Protein AF-A0A1E5TDX4-F1 (afdb_monomer)

Sequence (187 aa):
MKPLKLLIFSLTFVVCISAKQENNNQVIDLKSRLNNKVQRLSSLKSNYILKNIKLIKIKNSILIGQLENLSEFEFTPKEIKSLNIKKIKNSVYETRQCFVKGTKTIISKGDTYPRATIVEYIFNTEEDALKTFEQLNELRKDKSIWIHVSKSPNSMFLEDNRIYYILSGGWYMSGIYKEIERKMKLQ

Solvent-accessible surface area (backbone atoms only — not comparable to full-atom values): 11014 Å² total; per-residue (Å²): 132,92,85,77,92,80,84,79,82,80,80,78,79,79,79,81,77,75,79,76,79,77,80,74,80,69,82,75,82,79,73,84,57,60,71,68,37,53,59,57,39,40,78,42,98,41,34,32,41,81,75,48,73,43,82,48,62,58,72,77,34,76,59,68,14,39,48,51,60,44,51,74,45,90,87,47,56,65,74,58,56,68,50,61,56,70,59,55,56,72,40,43,71,47,33,36,39,32,37,35,39,27,78,41,51,77,45,93,95,47,93,50,51,50,43,34,42,38,35,41,39,33,28,73,37,46,66,58,28,48,54,49,50,52,55,52,52,58,51,52,69,41,61,81,59,28,47,78,58,50,83,40,46,62,43,71,50,77,56,75,28,26,39,40,40,31,36,18,48,56,72,96,40,59,65,52,24,58,57,52,50,59,57,46,68,57,129

Mean predicted aligned error: 8.83 Å

Organism: NCBI:txid1849968

Foldseek 3Di:
DDDDDDDDDDPPPPPPPPPPPPPPPPPADQDDPVVVLVCLCCPDPLRKDWPDKDWDQQLPDLFLVLLVVLLPDPPADVLSVPDPSVVLNVFFPTKMKTKIWGPDAPDVPDPHTKIKIKMKTAGPAQVSQVVVVVSVVVQVVPVVNCCSSDVADWDWDDDRRIIMIMGIDHPSNPPVRVVSVVSSPDD

Secondary structure (DSSP, 8-state):
------------------------------S--HHHHHHGGGGSTT-EEEEEEEE--GGGSTTHHHHHHHHTSTT--HHHHTS-HHHHHHHEEEEEEEEEEESS-SSTT-S---EEEEEEEEES-HHHHHHHHHHHHHHHH-HHHHHHH--S-EEEEEETTEEEEEEESSGGGTTHHHHHHHHHH--

Radius of gyration: 24.75 Å; Cα contacts (8 Å, |Δi|>4): 284; chains: 1; bounding box: 96×55×43 Å

Structure (mmCIF, N/CA/C/O backbone):
data_AF-A0A1E5TDX4-F1
#
_entry.id   AF-A0A1E5TDX4-F1
#
loop_
_atom_site.group_PDB
_atom_site.id
_atom_site.type_symbol
_atom_site.label_atom_id
_atom_site.label_alt_id
_atom_site.label_comp_id
_atom_site.label_asym_id
_atom_site.label_entity_id
_atom_site.label_seq_id
_atom_site.pdbx_PDB_ins_code
_atom_site.Cartn_x
_atom_site.Cartn_y
_atom_site.Cartn_z
_atom_site.occupancy
_atom_site.B_iso_or_equiv
_atom_site.auth_seq_id
_atom_site.auth_comp_id
_atom_site.auth_asym_id
_atom_site.auth_atom_id
_atom_site.pdbx_PDB_model_num
ATOM 1 N N . MET A 1 1 ? -73.376 43.154 18.113 1.00 40.66 1 MET A N 1
ATOM 2 C CA . MET A 1 1 ? -74.017 41.914 17.618 1.00 40.66 1 MET A CA 1
ATOM 3 C C . MET A 1 1 ? -72.920 40.932 17.232 1.00 40.66 1 MET A C 1
ATOM 5 O O . MET A 1 1 ? -72.028 41.326 16.495 1.00 40.66 1 MET A O 1
ATOM 9 N N . LYS A 1 2 ? -72.924 39.719 17.807 1.00 49.41 2 LYS A N 1
ATOM 10 C CA . LYS A 1 2 ? -71.938 38.650 17.528 1.00 49.41 2 LYS A CA 1
ATOM 11 C C . LYS A 1 2 ? -72.047 38.212 16.063 1.00 49.41 2 LYS A C 1
ATOM 13 O O . LYS A 1 2 ? -73.173 38.081 15.587 1.00 49.41 2 LYS A O 1
ATOM 18 N N . PRO A 1 3 ? -70.920 38.007 15.363 1.00 47.78 3 PRO A N 1
ATOM 19 C CA . PRO A 1 3 ? -70.457 36.641 15.046 1.00 47.78 3 PRO A CA 1
ATOM 20 C C . PRO A 1 3 ? -68.905 36.607 14.917 1.00 47.78 3 PRO A C 1
ATOM 22 O O . PRO A 1 3 ? -68.259 37.621 15.130 1.00 47.78 3 PRO A O 1
ATOM 25 N N . LEU A 1 4 ? -68.154 35.547 14.630 1.00 37.66 4 LEU A N 1
ATOM 26 C CA . LEU A 1 4 ? -68.357 34.125 14.386 1.00 37.66 4 LEU A CA 1
ATOM 27 C C . LEU A 1 4 ? -67.014 33.479 14.800 1.00 37.66 4 LEU A C 1
ATOM 29 O O . LEU A 1 4 ? -65.955 33.947 14.385 1.00 37.66 4 LEU A O 1
ATOM 33 N N . LYS A 1 5 ? -67.031 32.431 15.629 1.00 47.19 5 LYS A N 1
ATOM 34 C CA . LYS A 1 5 ? -65.839 31.609 15.891 1.00 47.19 5 LYS A CA 1
ATOM 35 C C . LYS A 1 5 ? -65.516 30.818 14.622 1.00 47.19 5 LYS A C 1
ATOM 37 O O . LYS A 1 5 ? -66.297 29.942 14.264 1.00 47.19 5 LYS A O 1
ATOM 42 N N . LEU A 1 6 ? -64.378 31.086 13.982 1.00 42.41 6 LEU A N 1
ATOM 43 C CA . LEU A 1 6 ? -63.787 30.164 13.012 1.00 42.41 6 LEU A CA 1
ATOM 44 C C . LEU A 1 6 ? -62.762 29.291 13.746 1.00 42.41 6 LEU A C 1
ATOM 46 O O . LEU A 1 6 ? -61.703 29.761 14.159 1.00 42.41 6 LEU A O 1
ATOM 50 N N . LEU A 1 7 ? -63.119 28.024 13.954 1.00 44.03 7 LEU A N 1
ATOM 51 C CA . LEU A 1 7 ? -62.192 26.978 14.370 1.00 44.03 7 LEU A CA 1
ATOM 52 C C . LEU A 1 7 ? -61.315 26.615 13.168 1.00 44.03 7 LEU A C 1
ATOM 54 O O . LEU A 1 7 ? -61.817 26.081 12.182 1.00 44.03 7 LEU A O 1
ATOM 58 N N . ILE A 1 8 ? -60.014 26.875 13.260 1.00 45.34 8 ILE A N 1
ATOM 59 C CA . ILE A 1 8 ? -59.022 26.323 12.335 1.00 45.34 8 ILE A CA 1
ATOM 60 C C . ILE A 1 8 ? -58.438 25.086 13.018 1.00 45.34 8 ILE A C 1
ATOM 62 O O . ILE A 1 8 ? -57.646 25.194 13.952 1.00 45.34 8 ILE A O 1
ATOM 66 N N . PHE A 1 9 ? -58.868 23.901 12.584 1.00 40.03 9 PHE A N 1
ATOM 67 C CA . PHE A 1 9 ? -58.207 22.647 12.937 1.00 40.03 9 PHE A CA 1
ATOM 68 C C . PHE A 1 9 ? -56.909 22.543 12.129 1.00 40.03 9 PHE A C 1
ATOM 70 O O . PHE A 1 9 ? -56.928 22.307 10.924 1.00 40.03 9 PHE A O 1
ATOM 77 N N . SER A 1 10 ? -55.775 22.734 12.802 1.00 43.81 10 SER A N 1
ATOM 78 C CA . SER A 1 10 ? -54.455 22.375 12.283 1.00 43.81 10 SER A CA 1
ATOM 79 C C . SER A 1 10 ? -54.358 20.851 12.213 1.00 43.81 10 SER A C 1
ATOM 81 O O . SER A 1 10 ? -54.178 20.192 13.236 1.00 43.81 10 SER A O 1
ATOM 83 N N . LEU A 1 11 ? -54.487 20.287 11.013 1.00 43.50 11 LEU A N 1
ATOM 84 C CA . LEU A 1 11 ? -54.237 18.872 10.760 1.00 43.50 11 LEU A CA 1
ATOM 85 C C . LEU A 1 11 ? -52.717 18.644 10.709 1.00 43.50 11 LEU A C 1
ATOM 87 O O . LEU A 1 11 ? -52.073 18.827 9.678 1.00 43.50 11 LEU A O 1
ATOM 91 N N . THR A 1 12 ? -52.122 18.289 11.844 1.00 47.69 12 THR A N 1
ATOM 92 C CA . THR A 1 12 ? -50.703 17.930 11.931 1.00 47.69 12 THR A CA 1
ATOM 93 C C . THR A 1 12 ? -50.507 16.555 11.292 1.00 47.69 12 THR A C 1
ATOM 95 O O . THR A 1 12 ? -50.772 15.526 11.909 1.00 47.69 12 THR A O 1
ATOM 98 N N . PHE A 1 13 ? -50.065 16.520 10.035 1.00 40.19 13 PHE A N 1
ATOM 99 C CA . PHE A 1 13 ? -49.647 15.285 9.374 1.00 40.19 13 PHE A CA 1
ATOM 100 C C . PHE A 1 13 ? -48.276 14.875 9.933 1.00 40.19 13 PHE A C 1
ATOM 102 O O . PHE A 1 13 ? -47.228 15.284 9.438 1.00 40.19 13 PHE A O 1
ATOM 109 N N . VAL A 1 14 ? -48.274 14.093 11.014 1.00 48.84 14 VAL A N 1
ATOM 110 C CA . VAL A 1 14 ? -47.068 13.404 11.484 1.00 48.84 14 VAL A CA 1
ATOM 111 C C . VAL A 1 14 ? -46.841 12.223 10.546 1.00 48.84 14 VAL A C 1
ATOM 113 O O . VAL A 1 14 ? -47.398 11.142 10.727 1.00 48.84 14 VAL A O 1
ATOM 116 N N . VAL A 1 15 ? -46.048 12.440 9.498 1.00 42.62 15 VAL A N 1
ATOM 117 C CA . VAL A 1 15 ? -45.539 11.344 8.673 1.00 42.62 15 VAL A CA 1
ATOM 118 C C . VAL A 1 15 ? -44.462 10.630 9.488 1.00 42.62 15 VAL A C 1
ATOM 120 O O . VAL A 1 15 ? -43.299 11.026 9.501 1.00 42.62 15 VAL A O 1
ATOM 123 N N . CYS A 1 16 ? -44.854 9.570 10.192 1.00 42.00 16 CYS A N 1
ATOM 124 C CA . CYS A 1 16 ? -43.923 8.595 10.746 1.00 42.00 16 CYS A CA 1
ATOM 125 C C . CYS A 1 16 ? -43.285 7.807 9.593 1.00 42.00 16 CYS A C 1
ATOM 127 O O . CYS A 1 16 ? -43.753 6.729 9.229 1.00 42.00 16 CYS A O 1
ATOM 129 N N . ILE A 1 17 ? -42.209 8.338 9.009 1.00 47.28 17 ILE A N 1
ATOM 130 C CA . ILE A 1 17 ? -41.314 7.550 8.159 1.00 47.28 17 ILE A CA 1
ATOM 131 C C . ILE A 1 17 ? -40.502 6.657 9.095 1.00 47.28 17 ILE A C 1
ATOM 133 O O . ILE A 1 17 ? -39.451 7.042 9.604 1.00 47.28 17 ILE A O 1
ATOM 137 N N . SER A 1 18 ? -41.013 5.456 9.360 1.00 44.66 18 SER A N 1
ATOM 138 C CA . SER A 1 18 ? -40.199 4.393 9.936 1.00 44.66 18 SER A CA 1
ATOM 139 C C . SER A 1 18 ? -39.242 3.924 8.841 1.00 44.66 18 SER A C 1
ATOM 141 O O . SER A 1 18 ? -39.599 3.119 7.981 1.00 44.66 18 SER A O 1
ATOM 143 N N . ALA A 1 19 ? -38.042 4.507 8.821 1.00 44.84 19 ALA A N 1
ATOM 144 C CA . ALA A 1 19 ? -36.941 4.036 7.998 1.00 44.84 19 ALA A CA 1
ATOM 145 C C . ALA A 1 19 ? -36.536 2.652 8.514 1.00 44.84 19 ALA A C 1
ATOM 147 O O . ALA A 1 19 ? -35.775 2.507 9.470 1.00 44.84 19 ALA A O 1
ATOM 148 N N . LYS A 1 20 ? -37.113 1.621 7.902 1.00 40.97 20 LYS A N 1
ATOM 149 C CA . LYS A 1 20 ? -36.707 0.236 8.088 1.00 40.97 20 LYS A CA 1
ATOM 150 C C . LYS A 1 20 ? -35.289 0.131 7.523 1.00 40.97 20 LYS A C 1
ATOM 152 O O . LYS A 1 20 ? -35.109 0.123 6.311 1.00 40.97 20 LYS A O 1
ATOM 157 N N . GLN A 1 21 ? -34.286 0.142 8.400 1.00 43.81 21 GLN A N 1
ATOM 158 C CA . GLN A 1 21 ? -32.915 -0.216 8.046 1.00 43.81 21 GLN A CA 1
ATOM 159 C C . GLN A 1 21 ? -32.942 -1.657 7.535 1.00 43.81 21 GLN A C 1
ATOM 161 O O . GLN A 1 21 ? -33.009 -2.612 8.310 1.00 43.81 21 GLN A O 1
ATOM 166 N N . GLU A 1 22 ? -32.940 -1.814 6.216 1.00 41.94 22 GLU A N 1
ATOM 167 C CA . GLU A 1 22 ? -32.576 -3.071 5.585 1.00 41.94 22 GLU A CA 1
ATOM 168 C C . GLU A 1 22 ? -31.105 -3.318 5.912 1.00 41.94 22 GLU A C 1
ATOM 170 O O . GLU A 1 22 ? -30.200 -2.778 5.277 1.00 41.94 22 GLU A O 1
ATOM 175 N N . ASN A 1 23 ? -30.864 -4.122 6.950 1.00 42.16 23 ASN A N 1
ATOM 176 C CA . ASN A 1 23 ? -29.595 -4.811 7.134 1.00 42.16 23 ASN A CA 1
ATOM 177 C C . ASN A 1 23 ? -29.432 -5.781 5.960 1.00 42.16 23 ASN A C 1
ATOM 179 O O . ASN A 1 23 ? -29.702 -6.978 6.066 1.00 42.16 23 ASN A O 1
ATOM 183 N N . ASN A 1 24 ? -29.003 -5.249 4.820 1.00 48.69 24 ASN A N 1
ATOM 184 C CA . ASN A 1 24 ? -28.379 -6.038 3.781 1.00 48.69 24 ASN A CA 1
ATOM 185 C C . ASN A 1 24 ? -27.090 -6.592 4.387 1.00 48.69 24 ASN A C 1
ATOM 187 O O . ASN A 1 24 ? -26.057 -5.929 4.383 1.00 48.69 24 ASN A O 1
ATOM 191 N N . ASN A 1 25 ? -27.162 -7.812 4.928 1.00 54.31 25 ASN A N 1
ATOM 192 C CA . ASN A 1 25 ? -25.999 -8.652 5.199 1.00 54.31 25 ASN A CA 1
ATOM 193 C C . ASN A 1 25 ? -25.334 -8.985 3.852 1.00 54.31 25 ASN A C 1
ATOM 195 O O . ASN A 1 25 ? -25.426 -10.106 3.352 1.00 54.31 25 ASN A O 1
ATOM 199 N N . GLN A 1 26 ? -24.709 -7.992 3.219 1.00 65.06 26 GLN A N 1
ATOM 200 C CA . GLN A 1 26 ? -23.818 -8.224 2.100 1.00 65.06 26 GLN A CA 1
ATOM 201 C C . GLN A 1 26 ? -22.667 -9.068 2.629 1.00 65.06 26 GLN A C 1
ATOM 203 O O . GLN A 1 26 ? -21.959 -8.684 3.559 1.00 65.06 26 GLN A O 1
ATOM 208 N N . VAL A 1 27 ? -22.526 -10.267 2.069 1.00 80.56 27 VAL A N 1
ATOM 209 C CA . VAL A 1 27 ? -21.408 -11.150 2.379 1.00 80.56 27 VAL A CA 1
ATOM 210 C C . VAL A 1 27 ? -20.140 -10.448 1.913 1.00 80.56 27 VAL A C 1
ATOM 212 O O . VAL A 1 27 ? -19.902 -10.305 0.716 1.00 80.56 27 VAL A O 1
ATOM 215 N N . ILE A 1 28 ? -19.340 -9.992 2.871 1.00 88.75 28 ILE A N 1
ATOM 216 C CA . ILE A 1 28 ? -18.097 -9.282 2.596 1.00 88.75 28 ILE A CA 1
ATOM 217 C C . ILE A 1 28 ? -17.083 -10.286 2.053 1.00 88.75 28 ILE A C 1
ATOM 219 O O . ILE A 1 28 ? -16.727 -11.264 2.714 1.00 88.75 28 ILE A O 1
ATOM 223 N N . ASP A 1 29 ? -16.604 -10.044 0.835 1.00 94.19 29 ASP A N 1
ATOM 224 C CA . ASP A 1 29 ? 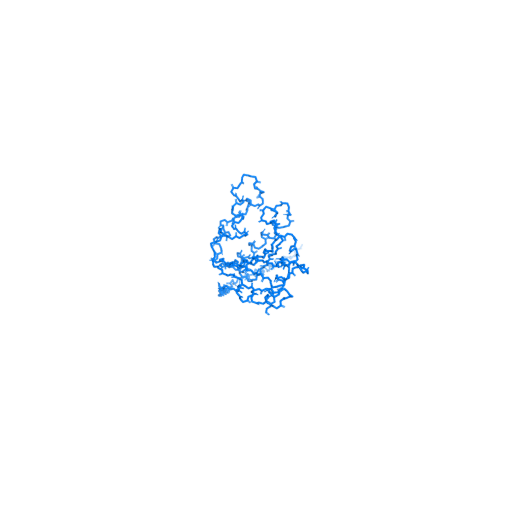-15.524 -10.829 0.251 1.00 94.19 29 ASP A CA 1
ATOM 225 C C . ASP A 1 29 ? -14.217 -10.514 0.990 1.00 94.19 29 ASP A C 1
ATOM 227 O O . ASP A 1 29 ? -13.677 -9.413 0.883 1.00 94.19 29 ASP A O 1
ATOM 231 N N . LEU A 1 30 ? -13.686 -11.491 1.725 1.00 96.38 30 LEU A N 1
ATOM 232 C CA . LEU A 1 30 ? -12.405 -11.390 2.432 1.00 96.38 30 LEU A CA 1
ATOM 233 C C . LEU A 1 30 ? -11.245 -12.041 1.665 1.00 96.38 30 LEU A C 1
ATOM 235 O O . LEU A 1 30 ? -10.115 -12.068 2.154 1.00 96.38 30 LEU A O 1
ATOM 239 N N . LYS A 1 31 ? -11.479 -12.573 0.456 1.00 96.81 31 LYS A N 1
ATOM 240 C CA . LYS A 1 31 ? -10.410 -13.194 -0.332 1.00 96.81 31 LYS A CA 1
ATOM 241 C C . LYS A 1 31 ? -9.472 -12.126 -0.883 1.00 96.81 31 LYS A C 1
ATOM 243 O O . LYS A 1 31 ? -9.897 -11.095 -1.407 1.00 96.81 31 LYS A O 1
ATOM 248 N N . SER A 1 32 ? -8.172 -12.383 -0.805 1.00 97.12 32 SER A N 1
ATOM 249 C CA . SER A 1 32 ? -7.180 -11.525 -1.450 1.00 97.12 32 SER A CA 1
ATOM 250 C C . SER A 1 32 ? -7.371 -11.506 -2.965 1.00 97.12 32 SER A C 1
ATOM 252 O O . SER A 1 32 ? -7.524 -12.555 -3.595 1.00 97.12 32 SER A O 1
ATOM 254 N N . ARG A 1 33 ? -7.289 -10.312 -3.561 1.00 96.94 33 ARG A N 1
ATOM 255 C CA . ARG A 1 33 ? -7.282 -10.123 -5.020 1.00 96.94 33 ARG A CA 1
ATOM 256 C C . ARG A 1 33 ? -5.892 -9.747 -5.536 1.00 96.94 33 ARG A C 1
ATOM 258 O O . ARG A 1 33 ? -5.700 -9.612 -6.747 1.00 96.94 33 ARG A O 1
ATOM 265 N N . LEU A 1 34 ? -4.909 -9.609 -4.640 1.00 97.50 34 LEU A N 1
ATOM 266 C CA . LEU A 1 34 ? -3.577 -9.101 -4.955 1.00 97.50 34 LEU A CA 1
ATOM 267 C C . LEU A 1 34 ? -2.891 -9.908 -6.059 1.00 97.50 34 LEU A C 1
ATOM 269 O O . LEU A 1 34 ? -2.422 -9.306 -7.019 1.00 97.50 34 LEU A O 1
ATOM 273 N N . ASN A 1 35 ? -2.878 -11.244 -5.974 1.00 96.62 35 ASN A N 1
ATOM 274 C CA . ASN A 1 35 ? -2.205 -12.088 -6.970 1.00 96.62 35 ASN A CA 1
ATOM 275 C C . ASN A 1 35 ? -2.754 -11.862 -8.391 1.00 96.62 35 ASN A C 1
ATOM 277 O O . ASN A 1 35 ? -1.995 -11.609 -9.326 1.00 96.62 35 ASN A O 1
ATOM 281 N N . ASN A 1 36 ? -4.081 -11.872 -8.537 1.00 95.75 36 ASN A N 1
ATOM 282 C CA . ASN A 1 36 ? -4.737 -11.678 -9.830 1.00 95.75 36 ASN A CA 1
ATOM 283 C C . ASN A 1 36 ? -4.478 -10.263 -10.369 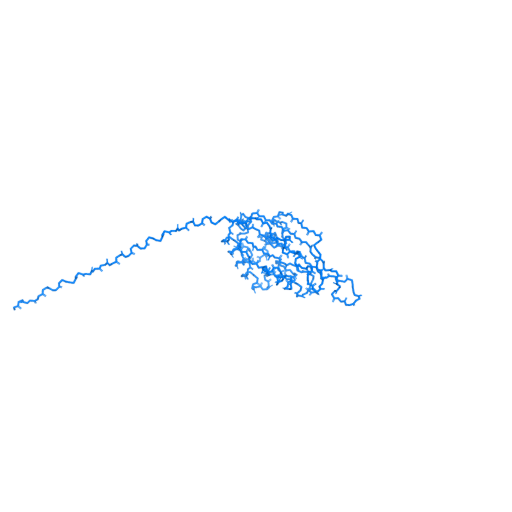1.00 95.75 36 ASN A C 1
ATOM 285 O O . ASN A 1 36 ? -4.178 -10.087 -11.550 1.00 95.75 36 ASN A O 1
ATOM 289 N N . LYS A 1 37 ? -4.524 -9.243 -9.501 1.00 97.19 37 LYS A N 1
ATOM 290 C CA . LYS A 1 37 ? -4.241 -7.857 -9.898 1.00 97.19 37 LYS A CA 1
ATOM 291 C C . LYS A 1 37 ? -2.794 -7.667 -10.353 1.00 97.19 37 LYS A C 1
ATOM 293 O O . LYS A 1 37 ? -2.566 -6.978 -11.345 1.00 97.19 37 LYS A O 1
ATOM 298 N N . VAL A 1 38 ? -1.813 -8.276 -9.682 1.00 96.94 38 VAL A N 1
ATOM 299 C CA . VAL A 1 38 ? -0.392 -8.082 -10.030 1.00 96.94 38 VAL A CA 1
ATOM 300 C C . VAL A 1 38 ? 0.044 -8.857 -11.267 1.00 96.94 38 VAL A C 1
ATOM 302 O O . VAL A 1 38 ? 0.948 -8.403 -11.965 1.00 96.94 38 VAL A O 1
ATOM 305 N N . GLN A 1 39 ? -0.621 -9.963 -11.611 1.00 96.12 39 GLN A N 1
ATOM 306 C CA . GLN A 1 39 ? -0.368 -10.676 -12.871 1.00 96.12 39 GLN A CA 1
ATOM 307 C C . GLN A 1 39 ? -0.589 -9.781 -14.100 1.00 96.12 39 GLN A C 1
ATOM 309 O O . GLN A 1 39 ? 0.152 -9.877 -15.081 1.00 96.12 39 GLN A O 1
ATOM 314 N N . ARG A 1 40 ? -1.533 -8.834 -14.023 1.00 96.06 40 ARG A N 1
ATOM 315 C CA . ARG A 1 40 ? -1.827 -7.857 -15.087 1.00 96.06 40 ARG A CA 1
ATOM 316 C C . ARG A 1 40 ? -0.644 -6.937 -15.397 1.00 96.06 40 ARG A C 1
ATOM 318 O O . ARG A 1 40 ? -0.583 -6.368 -16.485 1.00 96.06 40 ARG A O 1
ATOM 325 N N . LEU A 1 41 ? 0.296 -6.778 -14.463 1.00 97.50 41 LEU A N 1
ATOM 326 C CA . LEU A 1 41 ? 1.458 -5.900 -14.621 1.00 97.50 41 LEU A CA 1
ATOM 327 C C . LEU A 1 41 ? 2.486 -6.445 -15.628 1.00 97.50 41 LEU A C 1
ATOM 329 O O . LEU A 1 41 ? 3.309 -5.678 -16.131 1.00 97.50 41 LEU A O 1
ATOM 333 N N . SER A 1 42 ? 2.415 -7.733 -15.975 1.00 96.69 42 SER A N 1
ATOM 334 C CA . SER A 1 42 ? 3.205 -8.329 -17.065 1.00 96.69 42 SER A CA 1
ATOM 335 C C . SER A 1 42 ? 2.915 -7.678 -18.424 1.00 96.69 42 SER A C 1
ATOM 337 O O . SER A 1 42 ? 3.797 -7.572 -19.268 1.00 96.69 42 SER A O 1
ATOM 339 N N . SER A 1 43 ? 1.708 -7.133 -18.617 1.00 96.38 43 SER A N 1
ATOM 340 C CA . SER A 1 43 ? 1.324 -6.476 -19.870 1.00 96.38 43 SER A CA 1
ATOM 341 C C . SER A 1 43 ? 1.837 -5.031 -19.999 1.00 96.38 43 SER A C 1
ATOM 343 O O . SER A 1 43 ? 1.521 -4.357 -20.980 1.00 96.38 43 SER A O 1
ATOM 345 N N . LEU A 1 44 ? 2.512 -4.491 -18.981 1.00 96.00 44 LEU A N 1
ATOM 346 C CA . LEU A 1 44 ? 3.075 -3.141 -19.024 1.00 96.00 44 LEU A CA 1
ATOM 347 C C . LEU A 1 44 ? 4.377 -3.120 -19.827 1.00 96.00 44 LEU A C 1
ATOM 349 O O . LEU A 1 44 ? 5.017 -4.153 -20.023 1.00 96.00 44 LEU A O 1
ATOM 353 N N . LYS A 1 45 ? 4.828 -1.927 -20.243 1.00 94.19 45 LYS A N 1
ATOM 354 C CA . LYS A 1 45 ? 6.050 -1.770 -21.058 1.00 94.19 45 LYS A CA 1
ATOM 355 C C . LYS A 1 45 ? 7.248 -2.485 -20.431 1.00 94.19 45 LYS A C 1
ATOM 357 O O . LYS A 1 45 ? 8.018 -3.129 -21.148 1.00 94.19 45 LYS A O 1
ATOM 362 N N . SER A 1 46 ? 7.369 -2.383 -19.109 1.00 94.56 46 SER A N 1
ATOM 363 C CA . SER A 1 46 ? 8.454 -2.947 -18.303 1.00 94.56 46 SER A CA 1
ATOM 364 C C . SER A 1 46 ? 8.322 -4.444 -18.005 1.00 94.56 46 SER A C 1
ATOM 366 O O . SER A 1 46 ? 9.253 -4.993 -17.418 1.00 94.56 46 SER A O 1
ATOM 368 N N . ASN A 1 47 ? 7.209 -5.089 -18.386 1.00 96.56 47 ASN A N 1
ATOM 369 C CA . ASN A 1 47 ? 6.906 -6.505 -18.150 1.00 96.56 47 ASN A CA 1
ATOM 370 C C . ASN A 1 47 ? 7.202 -6.936 -16.702 1.00 96.56 47 ASN A C 1
ATOM 372 O O . ASN A 1 47 ? 8.206 -7.590 -16.415 1.00 96.56 47 ASN A O 1
ATOM 376 N N . TYR A 1 48 ? 6.381 -6.486 -15.752 1.00 97.31 48 TYR A N 1
ATOM 377 C CA . TYR A 1 48 ? 6.624 -6.776 -14.339 1.00 97.31 48 TYR A CA 1
ATOM 378 C C . TYR A 1 48 ? 6.366 -8.245 -14.016 1.00 97.31 48 TYR A C 1
ATOM 380 O O . TYR A 1 48 ? 5.308 -8.788 -14.323 1.00 97.31 48 TYR A O 1
ATOM 388 N N . ILE A 1 49 ? 7.321 -8.851 -13.312 1.00 97.81 49 ILE A N 1
ATOM 389 C CA . ILE A 1 49 ? 7.222 -10.209 -12.785 1.00 97.81 49 ILE A CA 1
ATOM 390 C C . ILE A 1 49 ? 7.004 -10.141 -11.275 1.00 97.81 49 ILE A C 1
ATOM 392 O O . ILE A 1 49 ? 7.722 -9.428 -10.562 1.00 97.81 49 ILE A O 1
ATOM 396 N N . LEU A 1 50 ? 6.046 -10.930 -10.788 1.00 98.00 50 LEU A N 1
ATOM 397 C CA . LEU A 1 50 ? 5.854 -11.196 -9.367 1.00 98.00 50 LEU A CA 1
ATOM 398 C C . LEU A 1 50 ? 7.042 -12.001 -8.828 1.00 98.00 50 LEU A C 1
ATOM 400 O O . LEU A 1 50 ? 7.283 -13.126 -9.255 1.00 98.00 50 LEU A O 1
ATOM 404 N N . LYS A 1 51 ? 7.803 -11.422 -7.898 1.00 97.94 51 LYS A N 1
ATOM 405 C CA . LYS A 1 51 ? 8.967 -12.079 -7.286 1.00 97.94 51 LYS A CA 1
ATOM 406 C C . LYS A 1 51 ? 8.615 -12.795 -5.992 1.00 97.94 51 LYS A C 1
ATOM 408 O O . LYS A 1 51 ? 9.178 -13.845 -5.713 1.00 97.94 51 LYS A O 1
ATOM 413 N N . ASN A 1 52 ? 7.709 -12.227 -5.203 1.00 97.19 52 ASN A N 1
ATOM 414 C CA . ASN A 1 52 ? 7.140 -12.885 -4.034 1.00 97.19 52 ASN A CA 1
ATOM 415 C C . ASN A 1 52 ? 5.764 -12.306 -3.705 1.00 97.19 52 ASN A C 1
ATOM 417 O O . ASN A 1 52 ? 5.474 -11.154 -4.025 1.00 97.19 52 ASN A O 1
ATOM 421 N N . ILE A 1 53 ? 4.948 -13.108 -3.029 1.00 97.88 53 ILE A N 1
ATOM 422 C CA . ILE A 1 53 ? 3.723 -12.687 -2.357 1.00 97.88 53 ILE A CA 1
ATOM 423 C C . ILE A 1 53 ? 3.662 -13.411 -1.017 1.00 97.88 53 ILE A C 1
ATOM 425 O O . ILE A 1 53 ? 3.974 -14.598 -0.933 1.00 97.88 53 ILE A O 1
ATOM 429 N N . LYS A 1 54 ? 3.320 -12.692 0.047 1.00 97.94 54 LYS A N 1
ATOM 430 C CA . LYS A 1 54 ? 3.275 -13.243 1.398 1.00 97.94 54 LYS A CA 1
ATOM 431 C C . LYS A 1 54 ? 2.162 -12.615 2.217 1.00 97.94 54 LYS A C 1
ATOM 433 O O . LYS A 1 54 ? 1.882 -11.422 2.098 1.00 97.94 54 LYS A O 1
ATOM 438 N N . LEU A 1 55 ? 1.582 -13.434 3.083 1.00 98.31 55 LEU A N 1
ATOM 439 C CA . LEU A 1 55 ? 0.813 -12.972 4.226 1.00 98.31 55 LEU A CA 1
ATOM 440 C C . LEU A 1 55 ? 1.779 -12.329 5.230 1.00 98.31 55 LEU A C 1
ATOM 442 O O . LEU A 1 55 ? 2.834 -12.897 5.523 1.00 98.31 55 LEU A O 1
ATOM 446 N N . ILE A 1 56 ? 1.454 -11.141 5.737 1.00 98.25 56 ILE A N 1
ATOM 447 C CA . ILE A 1 56 ? 2.281 -10.441 6.725 1.00 98.25 56 ILE A CA 1
ATOM 448 C C . ILE A 1 56 ? 1.450 -10.008 7.926 1.00 98.25 56 ILE A C 1
ATOM 450 O O . ILE A 1 56 ? 0.264 -9.715 7.815 1.00 98.25 56 ILE A O 1
ATOM 454 N N . LYS A 1 57 ? 2.099 -9.911 9.090 1.00 97.75 57 LYS A N 1
ATOM 455 C CA . LYS A 1 57 ? 1.504 -9.234 10.246 1.00 97.75 57 LYS A CA 1
ATOM 456 C C . LYS A 1 57 ? 1.355 -7.748 9.915 1.00 97.75 57 LYS A C 1
ATOM 458 O O . LYS A 1 57 ? 2.310 -7.150 9.423 1.00 97.75 57 LYS A O 1
ATOM 463 N N . ILE A 1 58 ? 0.216 -7.143 10.250 1.00 96.75 58 ILE A N 1
ATOM 464 C CA . ILE A 1 58 ? -0.072 -5.725 9.967 1.00 96.75 58 ILE A CA 1
ATOM 465 C C . ILE A 1 58 ? 1.012 -4.763 10.479 1.00 96.75 58 ILE A C 1
ATOM 467 O O . ILE A 1 58 ? 1.383 -3.826 9.774 1.00 96.75 58 ILE A O 1
ATOM 471 N N . LYS A 1 59 ? 1.597 -5.053 11.650 1.00 95.62 59 LYS A N 1
ATOM 472 C CA . LYS A 1 59 ? 2.703 -4.277 12.236 1.00 95.62 59 LYS A CA 1
ATOM 473 C C . LYS A 1 59 ? 3.983 -4.270 11.386 1.00 95.62 59 LYS A C 1
ATOM 475 O O . LYS A 1 59 ? 4.803 -3.377 11.506 1.00 95.62 59 LYS A O 1
ATOM 480 N N . ASN A 1 60 ? 4.149 -5.260 10.507 1.00 96.25 60 ASN A N 1
ATOM 481 C CA . ASN A 1 60 ? 5.285 -5.359 9.589 1.00 96.25 60 ASN A CA 1
ATOM 482 C C . ASN A 1 60 ? 4.975 -4.733 8.216 1.00 96.25 60 ASN A C 1
ATOM 484 O O . ASN A 1 60 ? 5.778 -4.860 7.291 1.00 96.25 60 ASN A O 1
ATOM 488 N N . SER A 1 61 ? 3.791 -4.142 8.038 1.00 96.38 61 SER A N 1
ATOM 489 C CA . SER A 1 61 ? 3.384 -3.534 6.774 1.00 96.38 61 SER A CA 1
ATOM 490 C C . SER A 1 61 ? 3.973 -2.134 6.611 1.00 96.38 61 SER A C 1
ATOM 492 O O . SER A 1 61 ? 4.166 -1.407 7.582 1.00 96.38 61 SER A O 1
ATOM 494 N N . ILE A 1 62 ? 4.233 -1.739 5.365 1.00 93.94 62 ILE A N 1
ATOM 495 C CA . ILE A 1 62 ? 4.962 -0.499 5.064 1.00 93.94 62 ILE A CA 1
ATOM 496 C C . ILE A 1 62 ? 4.173 0.789 5.336 1.00 93.94 62 ILE A C 1
ATOM 498 O O . ILE A 1 62 ? 4.792 1.842 5.427 1.00 93.94 62 ILE A O 1
ATOM 502 N N . LEU A 1 63 ? 2.839 0.728 5.426 1.00 95.81 63 LEU A N 1
ATOM 503 C CA . LEU A 1 63 ? 2.001 1.895 5.719 1.00 95.81 63 LEU A CA 1
ATOM 504 C C . LEU A 1 63 ? 1.532 1.880 7.175 1.00 95.81 63 LEU A C 1
ATOM 506 O O . LEU A 1 63 ? 1.991 2.686 7.975 1.00 95.81 63 LEU A O 1
ATOM 510 N N . ILE A 1 64 ? 0.665 0.933 7.544 1.00 96.38 64 ILE A N 1
ATOM 511 C CA . ILE A 1 64 ? 0.084 0.893 8.897 1.00 96.38 64 ILE A CA 1
ATOM 512 C C . ILE A 1 64 ? 1.142 0.567 9.959 1.00 96.38 64 ILE A C 1
ATOM 514 O O . ILE A 1 64 ? 1.142 1.180 11.021 1.00 96.38 64 ILE A O 1
ATOM 518 N N . GLY A 1 65 ? 2.074 -0.348 9.670 1.00 94.94 65 GLY A N 1
ATOM 519 C CA . GLY A 1 65 ? 3.176 -0.653 10.589 1.00 94.94 65 GLY A CA 1
ATOM 520 C C . GLY A 1 65 ? 4.113 0.538 10.790 1.00 94.94 65 GLY A C 1
ATOM 521 O O . GLY A 1 65 ? 4.537 0.814 11.906 1.00 94.94 65 GLY A O 1
ATOM 522 N N . GLN A 1 66 ? 4.375 1.305 9.728 1.00 93.75 66 GLN A N 1
ATOM 523 C CA . GLN A 1 66 ? 5.160 2.534 9.832 1.00 93.75 66 GLN A CA 1
ATOM 524 C C . GLN A 1 66 ? 4.435 3.612 10.646 1.00 93.75 66 GLN A C 1
ATOM 526 O O . GLN A 1 66 ? 5.074 4.284 11.446 1.00 93.75 66 GLN A O 1
ATOM 531 N N . LEU A 1 67 ? 3.119 3.769 10.482 1.00 95.06 67 LEU A N 1
ATOM 532 C CA . LEU A 1 67 ? 2.322 4.697 11.292 1.00 95.06 67 LEU A CA 1
ATOM 533 C C . LEU A 1 67 ? 2.312 4.313 12.774 1.00 95.06 67 LEU A C 1
ATOM 535 O O . LEU A 1 67 ? 2.435 5.193 13.620 1.00 95.06 67 LEU A O 1
ATOM 539 N N . GLU A 1 68 ? 2.211 3.017 13.083 1.00 94.19 68 GLU A N 1
ATOM 540 C CA . GLU A 1 68 ? 2.348 2.506 14.450 1.00 94.19 68 GLU A CA 1
ATOM 541 C C . GLU A 1 68 ? 3.708 2.893 15.037 1.00 94.19 68 GLU A C 1
ATOM 543 O O . GLU A 1 68 ? 3.748 3.586 16.049 1.00 94.19 68 GLU A O 1
ATOM 548 N N . ASN A 1 69 ? 4.804 2.570 14.344 1.00 91.81 69 ASN A N 1
ATOM 549 C CA . ASN A 1 69 ? 6.149 2.936 14.792 1.00 91.81 69 ASN A CA 1
ATOM 550 C C . ASN A 1 69 ? 6.282 4.451 14.997 1.00 91.81 69 ASN A C 1
ATOM 552 O O . ASN A 1 69 ? 6.829 4.896 15.997 1.00 91.81 69 ASN A O 1
ATOM 556 N N . LEU A 1 70 ? 5.773 5.258 14.060 1.00 92.62 70 LEU A N 1
ATOM 557 C CA . LEU A 1 70 ? 5.815 6.714 14.172 1.00 92.62 70 LEU A CA 1
ATOM 558 C C . LEU A 1 70 ? 5.045 7.201 15.398 1.00 92.62 70 LEU A C 1
ATOM 560 O O . LEU A 1 70 ? 5.530 8.081 16.097 1.00 92.62 70 LEU A O 1
ATOM 564 N N . SER A 1 71 ? 3.879 6.632 15.698 1.00 91.06 71 SER A N 1
ATOM 565 C CA . SER A 1 71 ? 3.055 7.071 16.829 1.00 91.06 71 SER A CA 1
ATOM 566 C C . SER A 1 71 ? 3.746 6.948 18.195 1.00 91.06 71 SER A C 1
ATOM 568 O O . SER A 1 71 ? 3.364 7.658 19.123 1.00 91.06 71 SER A O 1
ATOM 570 N N . GLU A 1 72 ? 4.794 6.126 18.300 1.00 88.50 72 GLU A N 1
ATOM 571 C CA . GLU A 1 72 ? 5.564 5.899 19.528 1.00 88.50 72 GLU A CA 1
ATOM 572 C C . GLU A 1 72 ? 6.669 6.947 19.776 1.00 88.50 72 GLU A C 1
ATOM 574 O O . GLU A 1 72 ? 7.186 7.034 20.889 1.00 88.50 72 GLU A O 1
ATOM 579 N N . PHE A 1 73 ? 7.031 7.776 18.786 1.00 89.12 73 PHE A N 1
ATOM 580 C CA . PHE A 1 73 ? 8.090 8.781 18.953 1.00 89.12 73 PHE A CA 1
ATOM 581 C C . PHE A 1 73 ? 7.581 10.113 19.528 1.00 89.12 73 PHE A C 1
ATOM 583 O O . PHE A 1 73 ? 6.501 10.616 19.199 1.00 89.12 73 PHE A O 1
ATOM 590 N N . GLU A 1 74 ? 8.422 10.744 20.352 1.00 85.19 74 GLU A N 1
ATOM 591 C CA . GLU A 1 74 ? 8.123 12.010 21.030 1.00 85.19 74 GLU A CA 1
ATOM 592 C C . GLU A 1 74 ? 7.822 13.151 20.045 1.00 85.19 74 GLU A C 1
ATOM 594 O O . GLU A 1 74 ? 6.816 13.846 20.198 1.00 85.19 74 GLU A O 1
ATOM 599 N N . PHE A 1 75 ? 8.613 13.275 18.978 1.00 85.44 75 PHE A N 1
ATOM 600 C CA . PHE A 1 75 ? 8.518 14.362 17.992 1.00 85.44 75 PHE A CA 1
ATOM 601 C C . PHE A 1 75 ? 7.567 14.078 16.821 1.00 85.44 75 PHE A C 1
ATOM 603 O O . PHE A 1 75 ? 7.620 14.753 15.793 1.00 85.44 75 PHE A O 1
ATOM 610 N N . THR A 1 76 ? 6.703 13.071 16.941 1.00 88.25 76 THR A N 1
ATOM 611 C CA . THR A 1 76 ? 5.762 12.729 15.872 1.00 88.25 76 THR A CA 1
ATOM 612 C C . THR A 1 76 ? 4.674 13.793 15.715 1.00 88.25 76 THR A C 1
ATOM 614 O O . THR A 1 76 ? 4.095 14.205 16.728 1.00 88.25 76 THR A O 1
ATOM 617 N N . PRO A 1 77 ? 4.351 14.204 14.469 1.00 89.62 77 PRO A N 1
ATOM 618 C CA . PRO A 1 77 ? 3.261 15.134 14.183 1.00 89.62 77 PRO A CA 1
ATOM 619 C C . PRO A 1 77 ? 1.954 14.747 14.880 1.00 89.62 77 PRO A C 1
ATOM 621 O O . PRO A 1 77 ? 1.595 13.565 14.960 1.00 89.62 77 PRO A O 1
ATOM 624 N N . LYS A 1 78 ? 1.225 15.748 15.383 1.00 91.19 78 LYS A N 1
ATOM 625 C CA . LYS A 1 78 ? -0.006 15.547 16.163 1.00 91.19 78 LYS A CA 1
ATOM 626 C C . LYS A 1 78 ? -1.068 14.796 15.360 1.00 91.19 78 LYS A C 1
ATOM 628 O O . LYS A 1 78 ? -1.818 14.015 15.930 1.00 91.19 78 LYS A O 1
ATOM 633 N N . GLU A 1 79 ? -1.094 15.001 14.053 1.00 92.25 79 GLU A N 1
ATOM 634 C CA . GLU A 1 79 ? -1.978 14.370 13.078 1.00 92.25 79 GLU A CA 1
ATOM 635 C C . GLU A 1 79 ? -1.733 12.863 12.984 1.00 92.25 79 GLU A C 1
ATOM 637 O O . GLU A 1 79 ? -2.675 12.097 12.833 1.00 92.25 79 GLU A O 1
ATOM 642 N N . ILE A 1 80 ? -0.478 12.416 13.115 1.00 90.88 80 ILE A N 1
ATOM 643 C CA . ILE A 1 80 ? -0.158 10.985 13.186 1.00 90.88 80 ILE A CA 1
ATOM 644 C C . ILE A 1 80 ? -0.537 10.444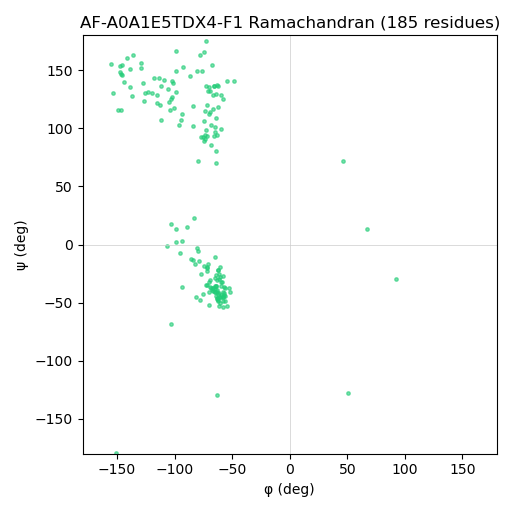 14.567 1.00 90.88 80 ILE A C 1
ATOM 646 O O . ILE A 1 80 ? -1.133 9.374 14.657 1.00 90.88 80 ILE A O 1
ATOM 650 N N . LYS A 1 81 ? -0.242 11.187 15.644 1.00 88.81 81 LYS A N 1
ATOM 651 C CA . LYS A 1 81 ? -0.594 10.780 17.018 1.00 88.81 81 LYS A CA 1
ATOM 652 C C . LYS A 1 81 ? -2.105 10.705 17.259 1.00 88.81 81 LYS A C 1
ATOM 654 O O . LYS A 1 81 ? -2.543 9.931 18.104 1.00 88.81 81 LYS A O 1
ATOM 659 N N . SER A 1 82 ? -2.901 11.505 16.551 1.00 90.94 82 SER A N 1
ATOM 660 C CA . SER A 1 82 ? -4.361 11.512 16.675 1.00 90.94 82 S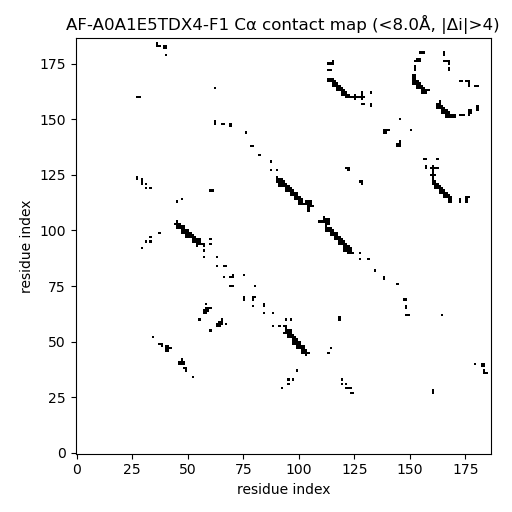ER A CA 1
ATOM 661 C C . SER A 1 82 ? -5.031 10.354 15.934 1.00 90.94 82 SER A C 1
ATOM 663 O O . SER A 1 82 ? -6.202 10.063 16.196 1.00 90.94 82 SER A O 1
ATOM 665 N N . LEU A 1 83 ? -4.314 9.656 15.045 1.00 93.81 83 LEU A N 1
ATOM 666 C CA . LEU A 1 83 ? -4.833 8.453 14.409 1.00 93.81 83 LEU A CA 1
ATOM 667 C C . LEU A 1 83 ? -5.018 7.346 15.442 1.00 93.81 83 LEU A C 1
ATOM 669 O O . LEU A 1 83 ? -4.097 6.949 16.154 1.00 93.81 83 LEU A O 1
ATOM 673 N N . ASN A 1 84 ? -6.210 6.756 15.457 1.00 94.88 84 ASN A N 1
ATOM 674 C CA . ASN A 1 84 ? -6.470 5.572 16.261 1.00 94.88 84 ASN A CA 1
ATOM 675 C C . ASN A 1 84 ? -5.922 4.319 15.555 1.00 94.88 84 ASN A C 1
ATOM 677 O O . ASN A 1 84 ? -6.677 3.493 15.036 1.00 94.88 84 ASN A O 1
ATOM 681 N N . ILE A 1 85 ? -4.591 4.183 15.530 1.00 95.56 85 ILE A N 1
ATOM 682 C CA . ILE A 1 85 ? -3.886 3.078 14.862 1.00 95.56 85 ILE A CA 1
ATOM 683 C C . ILE A 1 85 ? -4.339 1.721 15.407 1.00 95.56 85 ILE A C 1
ATOM 685 O O . ILE A 1 85 ? -4.515 0.775 14.643 1.00 95.56 85 ILE A O 1
ATOM 689 N N . LYS A 1 86 ? -4.613 1.627 16.714 1.00 95.56 86 LYS A N 1
ATOM 690 C CA . LYS A 1 86 ? -5.152 0.408 17.331 1.00 95.56 86 LYS A CA 1
ATOM 691 C C . LYS A 1 86 ? -6.500 0.012 16.721 1.00 95.56 86 LYS A C 1
ATOM 693 O O . LYS A 1 86 ? -6.687 -1.155 16.388 1.00 95.56 86 LYS A O 1
ATOM 698 N N . LYS A 1 87 ? -7.419 0.968 16.537 1.00 96.62 87 LYS A N 1
ATOM 699 C CA . LYS A 1 87 ? -8.714 0.718 15.887 1.00 96.62 87 LYS A CA 1
ATOM 700 C C . LYS A 1 87 ? -8.534 0.274 14.437 1.00 96.62 87 LYS A C 1
ATOM 702 O O . LYS A 1 87 ? -9.131 -0.726 14.060 1.00 96.62 87 LYS A O 1
ATOM 707 N N . ILE A 1 88 ? -7.679 0.956 13.671 1.00 97.44 88 ILE A N 1
ATOM 708 C CA . ILE A 1 88 ? -7.369 0.579 12.281 1.00 97.44 88 ILE A CA 1
ATOM 709 C C . ILE A 1 88 ? -6.824 -0.853 12.224 1.00 97.44 88 ILE A C 1
ATOM 711 O O . ILE A 1 88 ? -7.244 -1.657 11.403 1.00 97.44 88 ILE A O 1
ATOM 715 N N . LYS A 1 89 ? -5.904 -1.215 13.122 1.00 97.38 89 LYS A N 1
ATOM 716 C CA . LYS A 1 89 ? -5.339 -2.567 13.145 1.00 97.38 89 LYS A CA 1
ATOM 717 C C . LYS A 1 89 ? -6.383 -3.636 13.440 1.00 97.38 89 LYS A C 1
ATOM 719 O O . LYS A 1 89 ? -6.335 -4.700 12.836 1.00 97.38 89 LYS A O 1
ATOM 724 N N . ASN A 1 90 ? -7.305 -3.348 14.353 1.00 97.50 90 ASN A N 1
ATOM 725 C CA . ASN A 1 90 ? -8.364 -4.276 14.733 1.00 97.50 90 ASN A CA 1
ATOM 726 C C . ASN A 1 90 ? -9.440 -4.434 13.645 1.00 97.50 90 ASN A C 1
ATOM 728 O O . ASN A 1 90 ? -10.133 -5.448 13.636 1.00 97.50 90 ASN A O 1
ATOM 732 N N . SER A 1 91 ? -9.591 -3.461 12.740 1.00 97.62 91 SER A N 1
ATOM 733 C CA . SER A 1 91 ? -10.526 -3.560 11.614 1.00 97.62 91 SER A CA 1
ATOM 734 C C . SER A 1 91 ? -9.943 -4.267 10.388 1.00 97.62 91 SER A C 1
ATOM 736 O O . SER A 1 91 ? -10.701 -4.641 9.493 1.00 97.62 91 SER A O 1
ATOM 738 N N . VAL A 1 92 ? -8.628 -4.500 10.335 1.00 98.25 92 VAL A N 1
ATOM 739 C CA . VAL A 1 92 ? -7.987 -5.263 9.256 1.00 98.25 92 VAL A CA 1
ATOM 740 C C . VAL A 1 92 ? -8.072 -6.762 9.544 1.00 98.25 92 VAL A C 1
ATOM 742 O O . VAL A 1 92 ? -7.513 -7.255 10.520 1.00 98.25 92 VAL A O 1
ATOM 745 N N . TYR A 1 93 ? -8.730 -7.488 8.643 1.00 98.19 93 TYR A N 1
ATOM 746 C CA . TYR A 1 93 ? -8.794 -8.947 8.626 1.00 98.19 93 TYR A CA 1
ATOM 747 C C . TYR A 1 93 ? -7.442 -9.558 8.242 1.00 98.19 93 TYR A C 1
ATOM 749 O O . TYR A 1 93 ? -6.898 -10.416 8.937 1.00 98.19 93 TYR A O 1
ATOM 757 N N . GLU A 1 94 ? -6.880 -9.102 7.120 1.00 98.19 94 GLU A N 1
ATOM 758 C CA . GLU A 1 94 ? -5.685 -9.693 6.527 1.00 98.19 94 GLU A CA 1
ATOM 759 C C . GLU A 1 94 ? -4.819 -8.626 5.846 1.00 98.19 94 GLU A C 1
ATOM 761 O O . GLU A 1 94 ? -5.311 -7.641 5.296 1.00 98.19 94 GLU A O 1
ATOM 766 N N . THR A 1 95 ? -3.499 -8.816 5.867 1.00 98.69 95 THR A N 1
ATOM 767 C CA . THR A 1 95 ? -2.564 -7.988 5.098 1.00 98.69 95 THR A CA 1
ATOM 768 C C . THR A 1 95 ? -1.666 -8.861 4.239 1.00 98.69 95 THR A C 1
ATOM 770 O O . THR A 1 95 ? -0.921 -9.703 4.748 1.00 98.69 95 THR A O 1
ATOM 773 N N . ARG A 1 96 ? -1.670 -8.624 2.927 1.00 98.62 96 ARG A N 1
ATOM 774 C CA . ARG A 1 96 ? -0.746 -9.274 1.994 1.00 98.62 96 ARG A CA 1
ATOM 775 C C . ARG A 1 96 ? 0.204 -8.274 1.389 1.00 98.62 96 ARG A C 1
ATOM 777 O O . ARG A 1 96 ? -0.168 -7.153 1.076 1.00 98.62 96 ARG A O 1
ATOM 784 N N . GLN A 1 97 ? 1.436 -8.707 1.182 1.00 98.56 97 GLN A N 1
ATOM 785 C CA . GLN A 1 97 ? 2.455 -7.917 0.516 1.00 98.56 97 GLN A CA 1
ATOM 786 C C . GLN A 1 97 ? 3.067 -8.721 -0.618 1.00 98.56 97 GLN A C 1
ATOM 788 O O . GLN A 1 97 ? 3.392 -9.897 -0.450 1.00 98.56 97 GLN A O 1
ATOM 793 N N . CYS A 1 98 ? 3.304 -8.062 -1.744 1.00 98.12 98 CYS A N 1
ATOM 794 C CA . CYS A 1 98 ? 4.098 -8.611 -2.826 1.00 98.12 98 CYS A CA 1
ATOM 795 C C . CYS A 1 98 ? 5.191 -7.650 -3.282 1.00 98.12 98 CYS A C 1
ATOM 797 O O . CYS A 1 98 ? 5.083 -6.429 -3.142 1.00 98.12 98 CYS A O 1
ATOM 799 N N . PHE A 1 99 ? 6.225 -8.221 -3.886 1.00 98.00 99 PHE A N 1
ATOM 800 C CA . PHE A 1 99 ? 7.274 -7.486 -4.573 1.00 98.00 99 PHE A CA 1
ATOM 801 C C . PHE A 1 99 ? 7.252 -7.823 -6.063 1.00 98.00 99 PHE A C 1
ATOM 803 O O . PHE A 1 99 ? 7.286 -8.996 -6.449 1.00 98.00 99 PHE A O 1
ATOM 810 N N . VAL A 1 100 ? 7.221 -6.788 -6.901 1.00 97.56 100 VAL A N 1
ATOM 811 C CA . VAL A 1 100 ? 7.257 -6.903 -8.362 1.00 97.56 100 VAL A CA 1
ATOM 812 C C . VAL A 1 100 ? 8.503 -6.223 -8.918 1.00 97.56 100 VAL A C 1
ATOM 814 O O . VAL A 1 100 ? 8.930 -5.176 -8.425 1.00 97.56 100 VAL A O 1
ATOM 817 N N . LYS A 1 101 ? 9.091 -6.806 -9.965 1.00 97.00 101 LYS A N 1
ATOM 818 C CA . LYS A 1 101 ? 10.271 -6.266 -10.658 1.00 97.00 101 LYS A CA 1
ATOM 819 C C . LYS A 1 101 ? 10.086 -6.396 -12.169 1.00 97.00 101 LYS A C 1
ATOM 821 O O . LYS A 1 101 ? 9.782 -7.485 -12.649 1.00 97.00 101 LYS A O 1
ATOM 826 N N . GLY A 1 102 ? 10.268 -5.301 -12.899 1.00 96.19 102 GLY A N 1
ATOM 827 C C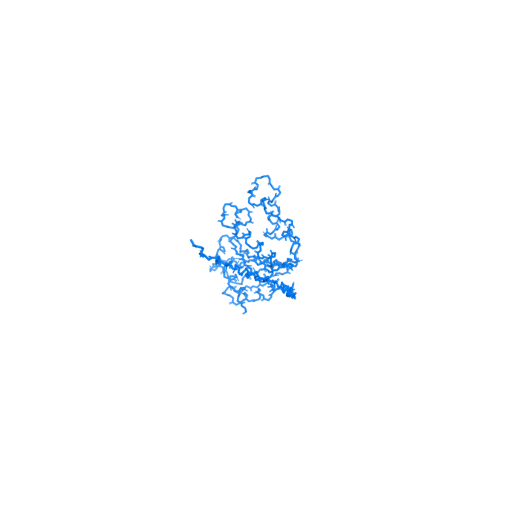A . GLY A 1 102 ? 10.287 -5.284 -14.360 1.00 96.19 102 GLY A CA 1
ATOM 828 C C . GLY A 1 102 ? 11.500 -6.011 -14.927 1.00 96.19 102 GLY A C 1
ATOM 829 O O . GLY A 1 102 ? 12.541 -6.110 -14.274 1.00 96.19 102 GLY A O 1
ATOM 830 N N . THR A 1 103 ? 11.368 -6.504 -16.153 1.00 96.00 103 THR A N 1
ATOM 831 C CA . THR A 1 103 ? 12.457 -7.160 -16.893 1.00 96.00 103 THR A CA 1
ATOM 832 C C . THR A 1 103 ? 13.203 -6.217 -17.825 1.00 96.00 103 THR A C 1
ATOM 834 O O . THR A 1 103 ? 14.204 -6.617 -18.407 1.00 96.00 103 THR A O 1
ATOM 837 N N . LYS A 1 104 ? 12.724 -4.982 -17.994 1.00 93.75 104 LYS A N 1
ATOM 838 C CA . LYS A 1 104 ? 13.388 -3.954 -18.803 1.00 93.75 104 LYS A CA 1
ATOM 839 C C . LYS A 1 104 ? 13.956 -2.869 -17.908 1.00 93.75 104 LYS A C 1
ATOM 841 O O . LYS A 1 104 ? 13.342 -2.506 -16.906 1.00 93.75 104 LYS A O 1
ATOM 846 N N . THR A 1 105 ? 15.125 -2.370 -18.265 1.00 92.88 105 THR A N 1
ATOM 847 C CA . THR A 1 105 ? 15.840 -1.352 -17.500 1.00 92.88 105 THR A CA 1
ATOM 848 C C . THR A 1 105 ? 15.186 0.015 -17.714 1.00 92.88 105 THR A C 1
ATOM 850 O O . THR A 1 105 ? 14.593 0.278 -18.761 1.00 92.88 105 THR A O 1
ATOM 853 N N . ILE A 1 106 ? 15.252 0.888 -16.706 1.00 87.19 106 ILE A N 1
ATOM 854 C CA . ILE A 1 106 ? 14.698 2.253 -16.783 1.00 87.19 106 ILE A CA 1
ATOM 855 C C . ILE A 1 106 ? 15.526 3.108 -17.752 1.00 87.19 106 ILE A C 1
ATOM 857 O O . ILE A 1 106 ? 14.981 3.926 -18.487 1.00 87.19 106 ILE A O 1
ATOM 861 N N . ILE A 1 107 ? 16.843 2.890 -17.764 1.00 85.06 107 ILE A N 1
ATOM 862 C CA . ILE A 1 107 ? 17.804 3.578 -18.625 1.00 85.06 107 ILE A CA 1
ATOM 863 C C . ILE A 1 107 ? 18.351 2.565 -19.631 1.00 85.06 107 ILE A C 1
ATOM 865 O O . ILE A 1 107 ? 18.682 1.431 -19.265 1.00 85.06 107 ILE A O 1
ATOM 869 N N . SER A 1 108 ? 18.451 2.972 -20.898 1.00 77.69 108 SER A N 1
ATOM 870 C CA . SER A 1 108 ? 19.086 2.163 -21.942 1.00 77.69 108 SER A CA 1
ATOM 871 C C . SER A 1 108 ? 20.530 1.846 -21.536 1.00 77.69 108 SER A C 1
ATOM 873 O O . SER A 1 108 ? 21.285 2.764 -21.229 1.00 77.69 108 SER A O 1
ATOM 875 N N . LYS A 1 109 ? 20.898 0.557 -21.509 1.00 78.38 109 LYS A N 1
ATOM 876 C CA . LYS A 1 109 ? 22.213 0.038 -21.067 1.00 78.38 109 LYS A CA 1
ATOM 877 C C . LYS A 1 109 ? 22.557 0.199 -19.571 1.00 78.38 109 LYS A C 1
ATOM 879 O O . LYS A 1 109 ? 23.714 0.024 -19.211 1.00 78.38 109 LYS A O 1
ATOM 884 N N . GLY A 1 110 ? 21.600 0.524 -18.699 1.00 84.06 110 GLY A N 1
ATOM 885 C CA . GLY A 1 110 ? 21.820 0.538 -17.242 1.00 84.06 110 GLY A CA 1
ATOM 886 C C . GLY A 1 110 ? 21.318 -0.729 -16.544 1.00 84.06 110 GLY A C 1
ATOM 887 O O . GLY A 1 110 ? 20.495 -1.438 -17.098 1.00 84.06 110 GLY A O 1
ATOM 888 N N . ASP A 1 111 ? 21.700 -0.955 -15.283 1.00 87.75 111 ASP A N 1
ATOM 889 C CA . ASP A 1 111 ? 21.280 -2.140 -14.496 1.00 87.75 111 ASP A CA 1
ATOM 890 C C . ASP A 1 111 ? 20.107 -1.879 -13.540 1.00 87.75 111 ASP A C 1
ATOM 892 O O . ASP A 1 111 ? 19.782 -2.664 -12.643 1.00 87.75 111 ASP A O 1
ATOM 896 N N . THR A 1 112 ? 19.444 -0.739 -13.714 1.00 90.50 112 THR A N 1
ATOM 897 C CA . THR A 1 112 ? 18.340 -0.328 -12.850 1.00 90.50 112 THR A CA 1
ATOM 898 C C . THR A 1 112 ? 17.011 -0.767 -13.443 1.00 90.50 112 THR A C 1
ATOM 900 O O . THR A 1 112 ? 16.565 -0.240 -14.461 1.00 90.50 112 THR A O 1
ATOM 903 N N . TYR A 1 113 ? 16.348 -1.703 -12.768 1.00 93.44 113 TYR A N 1
ATOM 904 C CA . TYR A 1 113 ? 15.042 -2.234 -13.159 1.00 93.44 113 TYR A CA 1
ATOM 905 C C . TYR A 1 113 ? 13.932 -1.614 -12.313 1.00 93.44 113 TYR A C 1
ATOM 907 O O . TYR A 1 113 ? 14.095 -1.516 -11.091 1.00 93.44 113 TYR A O 1
ATOM 915 N N . PRO A 1 114 ? 12.784 -1.259 -12.909 1.00 94.56 114 PRO A N 1
ATOM 916 C CA . PRO A 1 114 ? 11.667 -0.717 -12.164 1.00 94.56 114 PRO A CA 1
ATOM 917 C C . PRO A 1 114 ? 11.114 -1.787 -11.227 1.00 94.56 114 PRO A C 1
ATOM 919 O O . PRO A 1 114 ? 10.970 -2.953 -11.594 1.00 94.56 114 PRO A O 1
ATOM 922 N N . ARG A 1 115 ? 10.812 -1.405 -9.992 1.00 95.38 115 ARG A N 1
ATOM 923 C CA . ARG A 1 115 ? 10.319 -2.326 -8.966 1.00 95.38 115 ARG A CA 1
ATOM 924 C C . ARG A 1 115 ? 9.359 -1.619 -8.029 1.00 95.38 115 ARG A C 1
ATOM 926 O O . ARG A 1 115 ? 9.465 -0.406 -7.840 1.00 95.38 115 ARG A O 1
ATOM 933 N N . ALA A 1 116 ? 8.458 -2.385 -7.437 1.00 96.69 116 ALA A N 1
ATOM 934 C CA . ALA A 1 116 ? 7.529 -1.875 -6.448 1.00 96.69 116 ALA A CA 1
ATOM 935 C C . ALA A 1 116 ? 7.198 -2.937 -5.404 1.00 96.69 116 ALA A C 1
ATOM 937 O O . ALA A 1 116 ? 7.151 -4.135 -5.695 1.00 96.69 116 ALA A O 1
ATOM 938 N N . THR A 1 117 ? 6.935 -2.464 -4.195 1.00 97.44 117 THR A N 1
ATOM 939 C CA . THR A 1 117 ? 6.254 -3.228 -3.157 1.00 97.44 117 THR A CA 1
ATOM 940 C C . THR A 1 117 ? 4.794 -2.809 -3.168 1.00 97.44 117 THR A C 1
ATOM 942 O O . THR A 1 117 ? 4.497 -1.617 -3.179 1.00 97.44 117 THR A O 1
ATOM 945 N N . ILE A 1 118 ? 3.886 -3.775 -3.176 1.00 98.38 118 ILE A N 1
ATOM 946 C CA . ILE A 1 118 ? 2.445 -3.528 -3.162 1.00 98.38 118 ILE A CA 1
ATOM 947 C C . ILE A 1 118 ? 1.879 -4.251 -1.949 1.00 98.38 118 ILE A C 1
ATOM 949 O O . ILE A 1 118 ? 2.201 -5.419 -1.722 1.00 98.38 118 ILE A O 1
ATOM 953 N N . VAL A 1 119 ? 1.070 -3.551 -1.165 1.00 98.56 119 VAL A N 1
ATOM 954 C CA . VAL A 1 119 ? 0.408 -4.091 0.019 1.00 98.56 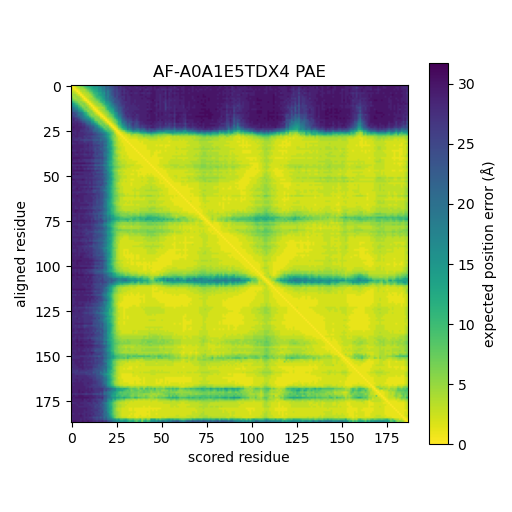119 VAL A CA 1
ATOM 955 C C . VAL A 1 119 ? -1.095 -3.974 -0.161 1.00 98.56 119 VAL A C 1
ATOM 957 O O . VAL A 1 119 ? -1.594 -2.914 -0.521 1.00 98.56 119 VAL A O 1
ATOM 960 N N . GLU A 1 120 ? -1.797 -5.073 0.073 1.00 98.75 120 GLU A N 1
ATOM 961 C CA . GLU A 1 120 ? -3.251 -5.143 0.153 1.00 98.75 120 GLU A CA 1
ATOM 962 C C . GLU A 1 120 ? -3.638 -5.281 1.628 1.00 98.75 120 GLU A C 1
ATOM 964 O O . GLU A 1 120 ? -3.196 -6.211 2.308 1.00 98.75 120 GLU A O 1
ATOM 969 N N . TYR A 1 121 ? -4.453 -4.347 2.104 1.00 98.75 121 TYR A N 1
ATOM 970 C CA . TYR A 1 121 ? -5.096 -4.369 3.411 1.00 98.75 121 TYR A CA 1
ATOM 971 C C . TYR A 1 121 ? -6.559 -4.748 3.209 1.00 98.75 121 TYR A C 1
ATOM 973 O O . TYR A 1 121 ? -7.286 -3.999 2.560 1.00 98.75 121 TYR A O 1
ATOM 981 N N . ILE A 1 122 ? -6.978 -5.899 3.731 1.00 98.62 122 ILE A N 1
ATOM 982 C CA . ILE A 1 122 ? -8.355 -6.396 3.644 1.00 98.62 122 ILE A CA 1
ATOM 983 C C . ILE A 1 122 ? -9.035 -6.103 4.976 1.00 98.62 122 ILE A C 1
ATOM 985 O O . ILE A 1 122 ? -8.603 -6.610 6.010 1.00 98.62 122 ILE A O 1
ATOM 989 N N . PHE A 1 123 ? -10.077 -5.283 4.959 1.00 98.44 123 PHE A N 1
ATOM 990 C CA . PHE A 1 123 ? -10.825 -4.892 6.149 1.00 98.44 123 PHE A CA 1
ATOM 991 C C . PHE A 1 123 ? -12.017 -5.818 6.383 1.00 98.44 123 PHE A C 1
ATOM 993 O O . PHE A 1 123 ? -12.576 -6.388 5.444 1.00 98.44 123 PHE A O 1
ATOM 1000 N N . ASN A 1 124 ? -12.422 -5.934 7.647 1.00 97.56 124 ASN A N 1
ATOM 1001 C CA . ASN A 1 124 ? -13.626 -6.659 8.048 1.00 97.56 124 ASN A CA 1
ATOM 1002 C C . ASN A 1 124 ? -14.899 -6.012 7.487 1.00 97.56 124 ASN A C 1
ATOM 1004 O O . ASN A 1 124 ? -15.889 -6.711 7.316 1.00 97.56 124 ASN A O 1
ATOM 1008 N N . THR A 1 125 ? -14.874 -4.700 7.214 1.00 97.12 125 THR A N 1
ATOM 1009 C CA . THR A 1 125 ? -16.003 -3.929 6.675 1.00 97.12 125 THR A CA 1
ATOM 1010 C C . THR A 1 125 ? -15.556 -2.928 5.608 1.00 97.12 125 THR A C 1
ATOM 1012 O O . THR A 1 125 ? -14.428 -2.428 5.642 1.00 97.12 125 THR A O 1
ATOM 1015 N N . GLU A 1 126 ? -16.441 -2.620 4.655 1.00 97.44 126 GLU A N 1
ATOM 1016 C CA . GLU A 1 126 ? -16.219 -1.535 3.685 1.00 97.44 126 GLU A CA 1
ATOM 1017 C C . GLU A 1 126 ? -16.167 -0.167 4.370 1.00 97.44 126 GLU A C 1
ATOM 1019 O O . GLU A 1 126 ? -15.355 0.680 4.009 1.00 97.44 126 GLU A O 1
ATOM 1024 N N . GLU A 1 127 ? -16.978 0.027 5.412 1.00 97.38 127 GLU A N 1
ATOM 1025 C CA . GLU A 1 127 ? -17.008 1.258 6.201 1.00 97.38 127 GLU A CA 1
ATOM 1026 C C . GLU A 1 127 ? -15.655 1.542 6.870 1.00 97.38 127 GLU A C 1
ATOM 1028 O O . GLU A 1 127 ? -15.155 2.668 6.811 1.00 97.38 127 GLU A O 1
ATOM 1033 N N . ASP A 1 128 ? -15.028 0.529 7.476 1.00 97.62 128 ASP A N 1
ATOM 1034 C CA . ASP A 1 128 ? -13.708 0.685 8.088 1.00 97.62 128 ASP A CA 1
ATOM 1035 C C . ASP A 1 128 ? -12.624 0.950 7.038 1.00 97.62 128 ASP A C 1
ATOM 1037 O O . ASP A 1 128 ? -11.724 1.761 7.285 1.00 97.62 128 ASP A O 1
ATOM 1041 N N . ALA A 1 129 ? -12.711 0.306 5.868 1.00 98.19 129 ALA A N 1
ATOM 1042 C CA . ALA A 1 129 ? -11.794 0.555 4.760 1.00 98.19 129 ALA A CA 1
ATOM 1043 C C . ALA A 1 129 ? -11.917 1.999 4.254 1.00 98.19 129 ALA A C 1
ATOM 1045 O O . ALA A 1 129 ? -10.905 2.687 4.118 1.00 98.19 129 ALA A O 1
ATOM 1046 N N . LEU A 1 130 ? -13.145 2.479 4.040 1.00 98.44 130 LEU A N 1
ATOM 1047 C CA . LEU A 1 130 ? -13.427 3.837 3.583 1.00 98.44 130 LEU A CA 1
ATOM 1048 C C . LEU A 1 130 ? -12.923 4.879 4.583 1.00 98.44 130 LEU A C 1
ATOM 1050 O O . LEU A 1 130 ? -12.116 5.731 4.216 1.00 98.44 130 LEU A O 1
ATOM 1054 N N . LYS A 1 131 ? -13.312 4.765 5.859 1.00 98.12 131 LYS A N 1
ATOM 1055 C CA . LYS A 1 131 ? -12.870 5.693 6.913 1.00 98.12 131 LYS A CA 1
ATOM 1056 C C . LYS A 1 131 ? -11.351 5.734 7.032 1.00 98.12 131 LYS A C 1
ATOM 1058 O O . LYS A 1 131 ? -10.763 6.809 7.135 1.00 98.12 131 LYS A O 1
ATOM 1063 N N . THR A 1 132 ? -10.704 4.569 6.991 1.00 98.12 132 THR A N 1
ATOM 1064 C CA . THR A 1 132 ? -9.239 4.488 7.044 1.00 98.12 132 THR A CA 1
ATOM 1065 C C . THR A 1 132 ? -8.611 5.150 5.817 1.00 98.12 132 THR A C 1
ATOM 1067 O O . THR A 1 132 ? -7.653 5.910 5.945 1.00 98.12 132 THR A O 1
ATOM 1070 N N . PHE A 1 133 ? -9.150 4.901 4.623 1.00 98.38 133 PHE A N 1
ATOM 1071 C CA . PHE A 1 133 ? -8.663 5.496 3.381 1.00 98.38 133 PHE A CA 1
ATOM 1072 C C . PHE A 1 133 ? -8.788 7.025 3.382 1.00 98.38 133 PHE A C 1
ATOM 1074 O O . PHE A 1 133 ? -7.846 7.713 2.986 1.00 98.38 133 PHE A O 1
ATOM 1081 N N . GLU A 1 134 ? -9.906 7.565 3.867 1.00 97.75 134 GLU A N 1
ATOM 1082 C CA . GLU A 1 134 ? -10.129 9.007 4.015 1.00 97.75 134 GLU A CA 1
ATOM 1083 C C . GLU A 1 134 ? -9.139 9.639 4.997 1.00 97.75 134 GLU A C 1
ATOM 1085 O O . GLU A 1 134 ? -8.482 10.621 4.651 1.00 97.75 134 GLU A O 1
ATOM 1090 N N . GLN A 1 135 ? -8.950 9.035 6.175 1.00 95.88 135 GLN A N 1
ATOM 1091 C CA . GLN A 1 135 ? -7.971 9.495 7.167 1.00 95.88 135 GLN A CA 1
ATOM 1092 C C . GLN A 1 135 ? -6.545 9.522 6.602 1.00 95.88 135 GLN A C 1
ATOM 1094 O O . GLN A 1 135 ? -5.813 10.496 6.778 1.00 95.88 135 GLN A O 1
ATOM 1099 N N . LEU A 1 136 ? -6.151 8.464 5.892 1.00 96.12 136 LEU A N 1
ATOM 1100 C CA . LEU A 1 136 ? -4.833 8.364 5.267 1.00 96.12 136 LEU A CA 1
ATOM 1101 C C . LEU A 1 136 ? -4.655 9.379 4.129 1.00 96.12 136 LEU A C 1
ATOM 1103 O O . LEU A 1 136 ? -3.567 9.932 3.972 1.00 96.12 136 LEU A O 1
ATOM 1107 N N . ASN A 1 137 ? -5.699 9.645 3.340 1.00 95.50 137 ASN A N 1
ATOM 1108 C CA . ASN A 1 137 ? -5.650 10.668 2.296 1.00 95.50 137 ASN A CA 1
ATOM 1109 C C . ASN A 1 137 ? -5.569 12.079 2.869 1.00 95.50 137 ASN A C 1
ATOM 1111 O O . ASN A 1 137 ? -4.856 12.902 2.300 1.00 95.50 137 ASN A O 1
ATOM 1115 N N . GLU A 1 138 ? -6.253 12.354 3.980 1.00 94.81 138 GLU A N 1
ATOM 1116 C CA . GLU A 1 138 ? -6.136 13.636 4.672 1.00 94.81 138 GLU A CA 1
ATOM 1117 C C . GLU A 1 138 ? -4.705 13.852 5.166 1.00 94.81 138 GLU A C 1
ATOM 1119 O O . GLU A 1 138 ? -4.083 14.856 4.827 1.00 94.81 138 GLU A O 1
ATOM 1124 N N . LEU A 1 139 ? -4.127 12.850 5.840 1.00 93.56 139 LEU A N 1
ATOM 1125 C CA . LEU A 1 139 ? -2.732 12.886 6.288 1.00 93.56 139 LEU A CA 1
ATOM 1126 C C . LEU A 1 139 ? -1.754 13.123 5.126 1.00 93.56 139 LEU A C 1
ATOM 1128 O O . LEU A 1 139 ? -0.753 13.820 5.265 1.00 93.56 139 LEU A O 1
ATOM 1132 N N . ARG A 1 140 ? -2.047 12.544 3.959 1.00 92.50 140 ARG A N 1
ATOM 1133 C CA . ARG A 1 140 ? -1.216 12.646 2.757 1.00 92.50 140 ARG A CA 1
ATOM 1134 C C . ARG A 1 140 ? -1.247 14.031 2.099 1.00 92.50 140 ARG A C 1
ATOM 1136 O O . ARG A 1 140 ? -0.335 14.331 1.323 1.00 92.50 140 ARG A O 1
ATOM 1143 N N . LYS A 1 141 ? -2.259 14.870 2.365 1.00 92.62 141 LYS A N 1
ATOM 1144 C CA . LYS A 1 141 ? -2.324 16.245 1.830 1.00 92.62 141 LYS A CA 1
ATOM 1145 C C . LYS A 1 141 ? -1.182 17.104 2.365 1.00 92.62 141 LYS A C 1
ATOM 1147 O O . LYS A 1 141 ? -0.627 17.908 1.612 1.00 92.62 141 LYS A O 1
ATOM 1152 N N . ASP A 1 142 ? -0.787 16.886 3.616 1.00 92.12 142 ASP A N 1
ATOM 1153 C CA . ASP A 1 142 ? 0.387 17.524 4.192 1.00 92.12 142 ASP A CA 1
ATOM 1154 C C . ASP A 1 142 ? 1.656 16.738 3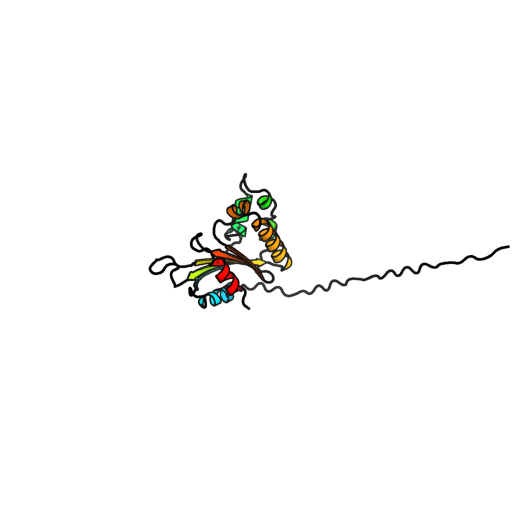.835 1.00 92.12 142 ASP A C 1
ATOM 1156 O O . ASP A 1 142 ? 1.997 15.710 4.424 1.00 92.12 142 ASP A O 1
ATOM 1160 N N . LYS A 1 143 ? 2.399 17.251 2.851 1.00 90.00 143 LYS A N 1
ATOM 1161 C CA . LYS A 1 143 ? 3.655 16.637 2.404 1.00 90.00 143 LYS A CA 1
ATOM 1162 C C . LYS A 1 143 ? 4.728 16.617 3.495 1.00 90.00 143 LYS A C 1
ATOM 1164 O O . LYS A 1 143 ? 5.563 15.711 3.476 1.00 90.00 143 LYS A O 1
ATOM 1169 N N . SER A 1 144 ? 4.724 17.597 4.401 1.00 89.00 144 SER A N 1
ATOM 1170 C CA . SER A 1 144 ? 5.698 17.688 5.490 1.00 89.00 144 SER A CA 1
ATOM 1171 C C . SER A 1 144 ? 5.480 16.589 6.525 1.00 89.00 144 SER A C 1
ATOM 1173 O O . SER A 1 144 ? 6.446 16.049 7.044 1.00 89.00 144 SER A O 1
ATOM 1175 N N . ILE A 1 145 ? 4.231 16.169 6.732 1.00 89.88 145 ILE A N 1
ATOM 1176 C CA . ILE A 1 145 ? 3.886 15.038 7.596 1.00 89.88 145 ILE A CA 1
ATOM 1177 C C . ILE A 1 145 ? 4.081 13.717 6.846 1.00 89.88 145 ILE A C 1
ATOM 1179 O O . ILE A 1 145 ? 4.698 12.778 7.357 1.00 89.88 145 ILE A O 1
ATOM 1183 N N . TRP A 1 146 ? 3.611 13.639 5.598 1.00 92.75 146 TRP A N 1
ATOM 1184 C CA . TRP A 1 146 ? 3.650 12.406 4.810 1.00 92.75 146 TRP A CA 1
ATOM 1185 C C . TRP A 1 146 ? 5.069 11.889 4.559 1.00 92.75 146 TRP A C 1
ATOM 1187 O O . TRP A 1 146 ? 5.265 10.677 4.471 1.00 92.75 146 TRP A O 1
ATOM 1197 N N . ILE A 1 147 ? 6.078 12.765 4.497 1.00 89.94 147 ILE A N 1
ATOM 1198 C CA . ILE A 1 147 ? 7.481 12.350 4.331 1.00 89.94 147 ILE A CA 1
ATOM 1199 C C . ILE A 1 147 ? 7.982 11.465 5.488 1.00 89.94 147 ILE A C 1
ATOM 1201 O O . ILE A 1 147 ? 8.880 10.644 5.284 1.00 89.94 147 ILE A O 1
ATOM 1205 N N . HIS A 1 148 ? 7.385 11.580 6.682 1.00 88.25 148 HIS A N 1
ATOM 1206 C CA . HIS A 1 148 ? 7.677 10.699 7.816 1.00 88.25 148 HIS A CA 1
ATOM 1207 C C . HIS A 1 148 ? 7.097 9.296 7.604 1.00 88.25 148 HIS A C 1
ATOM 1209 O O . HIS A 1 148 ? 7.727 8.307 7.981 1.00 88.25 148 HIS A O 1
ATOM 1215 N N . VAL A 1 149 ? 5.930 9.210 6.958 1.00 90.94 149 VAL A N 1
ATOM 1216 C CA . VAL A 1 149 ? 5.224 7.959 6.650 1.00 90.94 149 VAL A CA 1
ATOM 1217 C C . VAL A 1 149 ? 5.859 7.253 5.457 1.00 90.94 149 VAL A C 1
ATOM 1219 O O . VAL A 1 149 ? 6.122 6.053 5.499 1.00 90.94 149 VAL A O 1
ATOM 1222 N N . SER A 1 150 ? 6.129 7.980 4.372 1.00 91.00 150 SER A N 1
ATOM 1223 C CA . SER A 1 150 ? 6.719 7.400 3.175 1.00 91.00 150 SER A CA 1
ATOM 1224 C C . SER A 1 150 ? 7.597 8.375 2.404 1.00 91.00 150 SER A C 1
ATOM 1226 O O . SER A 1 150 ? 7.135 9.344 1.806 1.00 91.00 150 SER A O 1
ATOM 1228 N N . LYS A 1 151 ? 8.889 8.040 2.348 1.00 85.69 151 LYS A N 1
ATOM 1229 C CA . LYS A 1 151 ? 9.916 8.801 1.620 1.00 85.69 151 LYS A CA 1
ATOM 1230 C C . LYS A 1 151 ? 9.972 8.487 0.125 1.00 85.69 151 LYS A C 1
ATOM 1232 O O . LYS A 1 151 ? 10.589 9.229 -0.635 1.00 85.69 151 LYS A O 1
ATOM 1237 N N . SER A 1 152 ? 9.377 7.369 -0.282 1.00 86.56 152 SER A N 1
ATOM 1238 C CA . SER A 1 152 ? 9.413 6.871 -1.655 1.00 86.56 152 SER A CA 1
ATOM 1239 C C . SER A 1 152 ? 8.138 7.242 -2.408 1.00 86.56 152 SER A C 1
ATOM 1241 O O . SER A 1 152 ? 7.069 7.285 -1.795 1.00 86.56 152 SER A O 1
ATOM 1243 N N . PRO A 1 153 ? 8.199 7.455 -3.736 1.00 88.12 153 PRO A N 1
ATOM 1244 C CA . PRO A 1 153 ? 7.006 7.742 -4.518 1.00 88.12 153 PRO A CA 1
ATOM 1245 C C . PRO A 1 153 ? 5.989 6.601 -4.418 1.00 88.12 153 PRO A C 1
ATOM 1247 O O . PRO A 1 153 ? 6.313 5.427 -4.635 1.00 88.12 153 PRO A O 1
ATOM 1250 N N . ASN A 1 154 ? 4.756 6.965 -4.082 1.00 95.25 154 ASN A N 1
ATOM 1251 C CA . ASN A 1 154 ? 3.716 6.020 -3.713 1.00 95.25 154 ASN A CA 1
ATOM 1252 C C . ASN A 1 154 ? 2.341 6.410 -4.245 1.00 95.25 154 ASN A C 1
ATOM 1254 O O . ASN A 1 154 ? 2.070 7.574 -4.557 1.00 95.25 154 ASN A O 1
ATOM 1258 N N . SER A 1 155 ? 1.458 5.424 -4.302 1.00 96.12 155 SER A N 1
ATOM 1259 C CA . SER A 1 155 ? 0.025 5.618 -4.471 1.00 96.12 155 SER A CA 1
ATOM 1260 C C . SER A 1 155 ? -0.769 4.731 -3.536 1.00 96.12 155 SER A C 1
ATOM 1262 O O . SER A 1 155 ? -0.265 3.758 -2.976 1.00 96.12 155 SER A O 1
ATOM 1264 N N . MET A 1 156 ? -2.034 5.098 -3.376 1.00 97.12 156 MET A N 1
ATOM 1265 C CA . MET A 1 156 ? -2.991 4.362 -2.583 1.00 97.12 156 MET A CA 1
ATOM 1266 C C . MET A 1 156 ? -4.353 4.445 -3.261 1.00 97.12 156 MET A C 1
ATOM 1268 O O . MET A 1 156 ? -4.716 5.511 -3.758 1.00 97.12 156 MET A O 1
ATOM 1272 N N . PHE A 1 157 ? -5.105 3.351 -3.270 1.00 98.12 157 PHE A N 1
ATOM 1273 C CA . PHE A 1 157 ? -6.492 3.355 -3.724 1.00 98.12 157 PHE A CA 1
ATOM 1274 C C . PHE A 1 157 ? -7.352 2.372 -2.933 1.00 98.12 157 PHE A C 1
ATOM 1276 O O . PHE A 1 157 ? -6.840 1.390 -2.395 1.00 98.12 157 PHE A O 1
ATOM 1283 N N . LEU A 1 158 ? -8.648 2.668 -2.886 1.00 98.25 158 LEU A N 1
ATOM 1284 C CA . LEU A 1 158 ? -9.690 1.865 -2.256 1.00 98.25 158 LEU A CA 1
ATOM 1285 C C . LEU A 1 158 ? -10.469 1.091 -3.329 1.00 98.25 158 LEU A C 1
ATOM 1287 O O . LEU A 1 158 ? -10.742 1.634 -4.401 1.00 98.25 158 LEU A O 1
ATOM 1291 N N . GLU A 1 159 ? -10.817 -0.156 -3.037 1.00 97.38 159 GLU A N 1
ATOM 1292 C CA . GLU A 1 159 ? -11.752 -0.981 -3.807 1.00 97.38 159 GLU A CA 1
ATOM 1293 C C . GLU A 1 159 ? -12.499 -1.895 -2.830 1.00 97.38 159 GLU A C 1
ATOM 1295 O O . GLU A 1 159 ? -11.877 -2.742 -2.181 1.00 97.38 159 GLU A O 1
ATOM 1300 N N . ASP A 1 160 ? -13.813 -1.714 -2.710 1.00 96.44 160 ASP A N 1
ATOM 1301 C CA . ASP A 1 160 ? -14.656 -2.377 -1.708 1.00 96.44 160 ASP A CA 1
ATOM 1302 C C . ASP A 1 160 ? -14.054 -2.212 -0.290 1.00 96.44 160 ASP A C 1
ATOM 1304 O O . ASP A 1 160 ? -13.661 -1.121 0.126 1.00 96.44 160 ASP A O 1
ATOM 1308 N N . ASN A 1 161 ? -13.881 -3.312 0.440 1.00 97.88 161 ASN A N 1
ATOM 1309 C CA . ASN A 1 161 ? -13.231 -3.387 1.747 1.00 97.88 161 ASN A CA 1
ATOM 1310 C C . ASN A 1 161 ? -11.691 -3.485 1.678 1.00 97.88 161 ASN A C 1
ATOM 1312 O O . ASN A 1 161 ? -11.074 -4.023 2.602 1.00 97.88 161 ASN A O 1
ATOM 1316 N N . ARG A 1 162 ? -11.039 -3.040 0.593 1.00 98.38 162 ARG A N 1
ATOM 1317 C CA . ARG A 1 162 ? -9.583 -3.190 0.408 1.00 98.38 162 ARG A CA 1
ATOM 1318 C C . ARG A 1 162 ? -8.883 -1.879 0.115 1.00 98.38 162 ARG A C 1
ATOM 1320 O O . ARG A 1 162 ? -9.223 -1.177 -0.832 1.00 98.38 162 ARG A O 1
ATOM 1327 N N . ILE A 1 163 ? -7.805 -1.620 0.850 1.00 98.69 163 ILE A N 1
ATOM 1328 C CA . ILE A 1 163 ? -6.848 -0.567 0.506 1.00 98.69 163 ILE A CA 1
ATOM 1329 C C . ILE A 1 163 ? -5.616 -1.208 -0.121 1.00 98.69 163 ILE A C 1
ATOM 1331 O O . ILE A 1 163 ? -4.976 -2.078 0.471 1.00 98.69 163 ILE A O 1
ATOM 1335 N N . TYR A 1 164 ? -5.243 -0.726 -1.299 1.00 98.62 164 TYR A N 1
ATOM 1336 C CA . TYR A 1 164 ? -3.987 -1.062 -1.951 1.00 98.62 164 TYR A CA 1
ATOM 1337 C C . TYR A 1 164 ? -3.013 0.090 -1.786 1.00 98.62 164 TYR A C 1
ATOM 1339 O O . TYR A 1 164 ? -3.312 1.213 -2.186 1.00 98.62 164 TYR A O 1
ATOM 1347 N N . TYR A 1 165 ? -1.833 -0.192 -1.247 1.00 98.25 165 TYR A N 1
ATOM 1348 C CA . TYR A 1 165 ? -0.740 0.761 -1.131 1.00 98.25 165 TYR A CA 1
ATOM 1349 C C . TYR A 1 165 ? 0.442 0.313 -1.991 1.00 98.25 165 TYR A C 1
ATOM 1351 O O . TYR A 1 165 ? 0.962 -0.792 -1.827 1.00 98.25 165 TYR A O 1
ATOM 1359 N N . ILE A 1 166 ? 0.862 1.162 -2.926 1.00 97.88 166 ILE A N 1
ATOM 1360 C CA . ILE A 1 166 ? 1.928 0.884 -3.889 1.00 97.88 166 ILE A CA 1
ATOM 1361 C C . ILE A 1 166 ? 3.105 1.790 -3.566 1.00 97.88 166 ILE A C 1
ATOM 1363 O O . ILE A 1 166 ? 3.005 3.010 -3.657 1.00 97.88 166 ILE A O 1
ATOM 1367 N N . LEU A 1 167 ? 4.246 1.184 -3.260 1.00 95.88 167 LEU A N 1
ATOM 1368 C CA . LEU A 1 167 ? 5.509 1.864 -3.030 1.00 95.88 167 LEU A CA 1
ATOM 1369 C C . LEU A 1 167 ? 6.477 1.521 -4.161 1.00 95.88 167 LEU A C 1
ATOM 1371 O O . LEU A 1 167 ? 6.992 0.402 -4.233 1.00 95.88 167 LEU A O 1
ATOM 1375 N N . SER A 1 168 ? 6.737 2.477 -5.049 1.00 92.06 168 SER A N 1
ATOM 1376 C CA . SER A 1 168 ? 7.862 2.354 -5.986 1.00 92.06 168 SER A CA 1
ATOM 1377 C C . SER A 1 168 ? 9.187 2.601 -5.253 1.00 92.06 168 SER A C 1
ATOM 1379 O O . SER A 1 168 ? 9.175 3.050 -4.113 1.00 92.06 168 SER A O 1
ATOM 1381 N N . GLY A 1 169 ? 10.325 2.248 -5.859 1.00 83.12 169 GLY A N 1
ATOM 1382 C CA . GLY A 1 169 ? 11.650 2.367 -5.232 1.00 83.12 169 GLY A CA 1
ATOM 1383 C C . GLY A 1 169 ? 12.086 3.805 -4.891 1.00 83.12 169 GLY A C 1
ATOM 1384 O O . GLY A 1 169 ? 11.405 4.554 -4.199 1.00 83.12 169 GLY A O 1
ATOM 1385 N N . GLY A 1 170 ? 13.289 4.201 -5.307 1.00 84.12 170 GLY A N 1
ATOM 1386 C CA . GLY A 1 170 ? 13.767 5.570 -5.069 1.00 84.12 170 GLY A CA 1
ATOM 1387 C C . GLY A 1 170 ? 13.065 6.603 -5.958 1.00 84.12 170 GLY A C 1
ATOM 1388 O O . GLY A 1 170 ? 12.319 6.252 -6.869 1.00 84.12 170 GLY A O 1
ATOM 1389 N N . TRP A 1 171 ? 13.360 7.888 -5.754 1.00 83.19 171 TRP A N 1
ATOM 1390 C CA . TRP A 1 171 ? 12.831 8.989 -6.577 1.00 83.19 171 TRP A CA 1
ATOM 1391 C C . TRP A 1 171 ? 13.155 8.870 -8.075 1.00 83.19 171 TRP A C 1
ATOM 1393 O O . TRP A 1 171 ? 12.362 9.294 -8.913 1.00 83.19 171 TRP A O 1
ATOM 1403 N N . TYR A 1 172 ? 14.258 8.203 -8.426 1.00 80.88 172 TYR A N 1
ATOM 1404 C CA . TYR A 1 172 ? 14.608 7.853 -9.809 1.00 80.88 172 TYR A CA 1
ATOM 1405 C C . TYR A 1 172 ? 13.618 6.867 -10.468 1.00 80.88 172 TYR A C 1
ATOM 1407 O O . TYR A 1 172 ? 13.680 6.640 -11.671 1.00 80.88 172 TYR A O 1
ATOM 1415 N N . MET A 1 173 ? 12.703 6.276 -9.690 1.00 84.94 173 MET A N 1
ATOM 1416 C CA . MET A 1 173 ? 11.579 5.447 -10.142 1.00 84.94 173 MET A CA 1
ATOM 1417 C C . MET A 1 173 ? 10.239 6.203 -10.103 1.00 84.94 173 MET A C 1
ATOM 1419 O O . MET A 1 173 ? 9.171 5.584 -10.086 1.00 84.94 173 MET A O 1
ATOM 1423 N N . SER A 1 174 ? 10.270 7.538 -10.042 1.00 83.00 174 SER A N 1
ATOM 1424 C CA . SER A 1 174 ? 9.055 8.353 -10.039 1.00 83.00 174 SER A CA 1
ATOM 1425 C C . SER A 1 174 ? 8.162 8.035 -11.249 1.00 83.00 174 SER A C 1
ATOM 1427 O O . SER A 1 174 ? 8.627 7.747 -12.347 1.00 83.00 174 SER A O 1
ATOM 1429 N N . GLY A 1 175 ? 6.846 8.006 -11.022 1.00 87.69 175 GLY A N 1
ATOM 1430 C CA . GLY A 1 175 ? 5.845 7.678 -12.045 1.00 87.69 175 GLY A CA 1
ATOM 1431 C C . GLY A 1 175 ? 5.457 6.197 -12.125 1.00 87.69 175 GLY A C 1
ATOM 1432 O O . GLY A 1 175 ? 4.291 5.911 -12.390 1.00 87.69 175 GLY A O 1
ATOM 1433 N N . ILE A 1 176 ? 6.355 5.259 -11.788 1.00 92.62 176 ILE A N 1
ATOM 1434 C CA . ILE A 1 176 ? 6.077 3.806 -11.851 1.00 92.62 176 ILE A CA 1
ATOM 1435 C C . ILE A 1 176 ? 4.874 3.410 -10.989 1.00 92.62 176 ILE A C 1
ATOM 1437 O O . ILE A 1 176 ? 4.033 2.624 -11.417 1.00 92.62 176 ILE A O 1
ATOM 1441 N N . TYR A 1 177 ? 4.752 3.984 -9.791 1.00 94.81 177 TYR A N 1
ATOM 1442 C CA . TYR A 1 177 ? 3.620 3.713 -8.902 1.00 94.81 177 TYR A CA 1
ATOM 1443 C C . TYR A 1 177 ? 2.263 4.073 -9.540 1.00 94.81 177 TYR A C 1
ATOM 1445 O O . TYR A 1 177 ? 1.298 3.336 -9.356 1.00 94.81 177 TYR A O 1
ATOM 1453 N N . LYS A 1 178 ? 2.192 5.148 -10.346 1.00 95.56 178 LYS A N 1
ATOM 1454 C CA . LYS A 1 178 ? 0.963 5.560 -11.052 1.00 95.56 178 LYS A CA 1
ATOM 1455 C C . LYS A 1 178 ? 0.610 4.591 -12.176 1.00 95.56 178 LYS A C 1
ATOM 1457 O O . LYS A 1 178 ? -0.559 4.270 -12.371 1.00 95.56 178 LYS A O 1
ATOM 1462 N N . GLU A 1 179 ? 1.612 4.127 -12.923 1.00 95.25 179 GLU A N 1
ATOM 1463 C CA . GLU A 1 179 ? 1.415 3.137 -13.986 1.00 95.25 179 GLU A CA 1
ATOM 1464 C C . GLU A 1 179 ? 0.885 1.816 -13.414 1.00 95.25 179 GLU A C 1
ATOM 1466 O O . GLU A 1 179 ? -0.099 1.274 -13.925 1.00 95.25 179 GLU A O 1
ATOM 1471 N N . ILE A 1 180 ? 1.498 1.344 -12.321 1.00 96.69 180 ILE A N 1
ATOM 1472 C CA . ILE A 1 180 ? 1.075 0.142 -11.596 1.00 96.69 180 ILE A CA 1
ATOM 1473 C C . ILE A 1 180 ? -0.352 0.311 -11.074 1.00 96.69 180 ILE A C 1
ATOM 1475 O O . ILE A 1 180 ? -1.193 -0.542 -11.343 1.00 96.69 180 ILE A O 1
ATOM 1479 N N . GLU A 1 181 ? -0.648 1.418 -10.390 1.00 97.50 181 GLU A N 1
ATOM 1480 C CA . GLU A 1 181 ? -1.984 1.708 -9.862 1.00 97.50 181 GLU A CA 1
ATOM 1481 C C . GLU A 1 181 ? -3.048 1.651 -10.957 1.00 97.50 181 GLU A C 1
ATOM 1483 O O . GLU A 1 181 ? -4.029 0.916 -10.839 1.00 97.50 181 GLU A O 1
ATOM 1488 N N . ARG A 1 182 ? -2.831 2.383 -12.057 1.00 97.1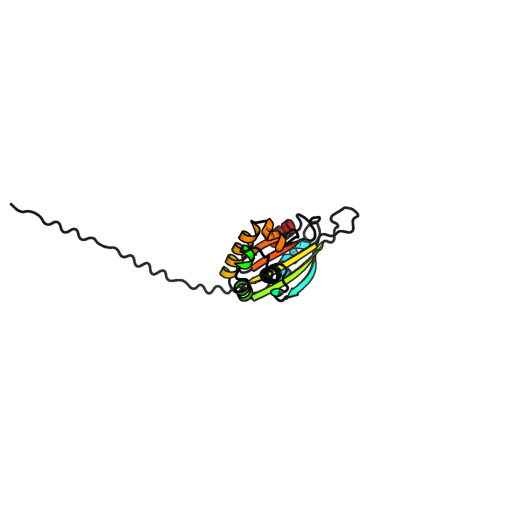2 182 ARG A N 1
ATOM 1489 C CA . ARG A 1 182 ? -3.765 2.428 -13.183 1.00 97.12 182 ARG A CA 1
ATOM 1490 C C . ARG A 1 182 ? -4.032 1.032 -13.736 1.00 97.12 182 ARG A C 1
ATOM 1492 O O . ARG A 1 182 ? -5.173 0.714 -14.046 1.00 97.12 182 ARG A O 1
ATOM 1499 N N . LYS A 1 183 ? -2.998 0.193 -13.855 1.00 97.19 183 LYS A N 1
ATOM 1500 C CA . LYS A 1 183 ? -3.147 -1.173 -14.368 1.00 97.19 183 LYS A CA 1
ATOM 1501 C C . LYS A 1 183 ? -3.853 -2.102 -13.379 1.00 97.19 183 LYS A C 1
ATOM 1503 O O . LYS A 1 183 ? -4.612 -2.963 -13.814 1.00 97.19 183 LYS A O 1
ATOM 1508 N N . MET A 1 184 ? -3.633 -1.928 -12.075 1.00 96.69 184 MET A N 1
ATOM 1509 C CA . MET A 1 184 ? -4.296 -2.718 -11.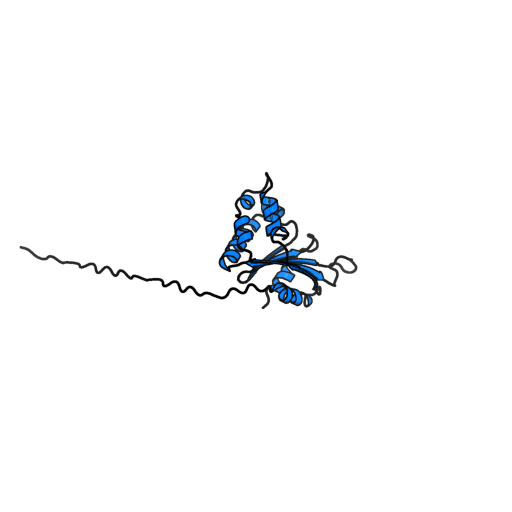032 1.00 96.69 184 MET A CA 1
ATOM 1510 C C . MET A 1 184 ? -5.793 -2.412 -10.903 1.00 96.69 184 MET A C 1
ATOM 1512 O O . MET A 1 184 ? -6.553 -3.315 -10.549 1.00 96.69 184 MET A O 1
ATOM 1516 N N . LYS A 1 185 ? -6.204 -1.174 -11.207 1.00 95.62 185 LYS A N 1
ATOM 1517 C CA . LYS A 1 185 ? -7.603 -0.718 -11.175 1.00 95.62 185 LYS A CA 1
ATOM 1518 C C . LYS A 1 185 ? -8.471 -1.224 -12.331 1.00 95.62 185 LYS A C 1
ATOM 1520 O O . LYS A 1 185 ? -9.688 -1.170 -12.217 1.00 95.62 185 LYS A O 1
ATOM 1525 N N . LEU A 1 186 ? -7.884 -1.687 -13.438 1.00 83.31 186 LEU A N 1
ATOM 1526 C CA . LEU A 1 186 ? -8.666 -2.220 -14.561 1.00 83.31 186 LEU A CA 1
ATOM 1527 C C . LEU A 1 186 ? -9.416 -3.475 -14.109 1.00 83.31 186 LEU A C 1
ATOM 1529 O O . LEU A 1 186 ? -8.789 -4.349 -13.518 1.00 83.31 186 LEU A O 1
ATOM 1533 N N . GLN A 1 187 ? -10.722 -3.555 -14.347 1.00 61.97 187 GLN A N 1
ATOM 1534 C CA . GLN A 1 187 ? -11.520 -4.736 -14.008 1.00 61.97 187 GLN A CA 1
ATOM 1535 C C . GLN A 1 187 ? -11.257 -5.864 -15.002 1.00 61.97 187 GLN A C 1
ATOM 1537 O O . GLN A 1 187 ? -11.252 -5.587 -16.221 1.00 61.97 187 GLN A O 1
#

pLDDT: mean 87.19, std 17.68, range [37.66, 98.75]

Nearest PDB structures (foldseek):
  2idr-assembly2_B  TM=3.021E-01  e=2.109E+00  Triticum aestivum
  4r3a-assembly1_A  TM=4.114E-01  e=5.493E+00  Erythrobacter litoralis HTCC2594
  7z3o-assembly1_SY  TM=2.659E-01  e=4.873E+00  Thermochaetoides thermophila DSM 1495
  8ova-assembly1_AT  TM=2.247E-01  e=8.351E+00  Trypanosoma brucei brucei